Protein AF-0000000086591603 (afdb_homodimer)

Nearest PDB structures (foldseek):
  8h37-assembly1_N  TM=5.909E-01  e=9.784E-04  Homo sapiens
  7c37-assembly1_A  TM=4.453E-01  e=2.6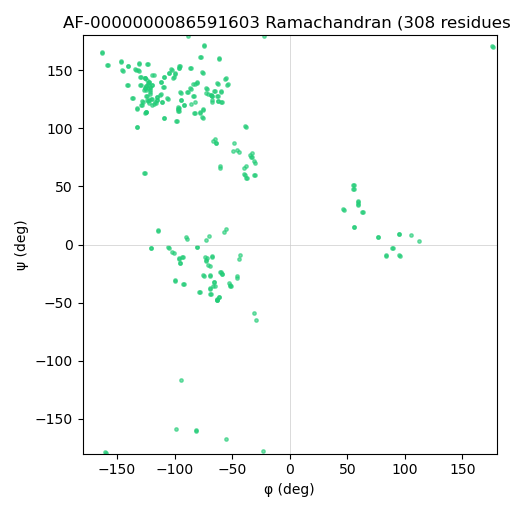66E-03  Orbilia oligospora ATCC 24927
  5l5c-assembly1_A-2  TM=4.379E-01  e=2.429E-01  Mus musculus
  3nvq-assembly1_F  TM=3.151E-01  e=6.745E-02  Homo sapiens
  6zqc-assembly1_UD  TM=4.013E-01  e=9.468E-02  Saccharomyces cerevisiae S288C

Organism: NCBI:txid261450

pLDDT: mean 76.39, std 17.95, range [22.94, 95.69]

Sequence (312 aa):
MERREKHEVSGFDQTYYVLVNGVTHWLGCESKGVTICFDIKDEHFYEMQLPDLDVNYLSHPGEARVSLGELGGLLSLFYMFQAKEVNIWVMGEYGVAGTWTKLFKVGQNEMSVLFEFLHPIGLSKSGEIIIRKDEGQLLLYDPKQNSGRGLKLPPMMERREKHEVSGFDQTYYVLVNGVTHWLGCESKGVTICFDIKDEHFYEMQLPDLDVNYLSHPGEARVSLGELGGLLSLFYMFQAKEVNIWVMGEYGVAGTWTKLFKVGQNEMSVLFEFLHPIGLSKSGEIIIRKDEGQLLLYDPKQNSGRGLKLPPM

Radius of gyration: 19.32 Å; Cα contacts (8 Å, |Δi|>4): 625; chains: 2; bounding box: 56×54×48 Å

Foldseek 3Di:
DPPPPPLCPDPVPPFDWEDAPQKIWTCDRQLQQWIWIARPVVRDIDIDHHPPDDPCCNVPVVQKDWDWYDEPRWIKIWIDGNQFKIWMWTQPDPPDPPSIDILAMDGNVLDPDRSVFWDFDYADPVGWTWIDGPDAKIWTADRVVSDIDIDGHDPD/DPPPPPLCPDPVPVFDWEDAPQKIWTCDRQLQQWIWIARPVVRDIDIDHHPPDDPCCNVPVVQKDWDWYDEPRWIKIWIDGNQFKIWMWTQPDPRDPPSIDILAMDGNVLDPARSVQWDFHYADPVGWTWIGGDDFKIWTADRVVSDIDIDGHDPD

InterPro domains:
  IPR006527 F-box associated beta-propeller, type 1 [PF07734] (15-143)
  IPR017451 F-box associated beta-propeller domain [TIGR01640] (17-146)

Secondary structure (DSSP, 8-state):
----------STTS---EEETTEEEEE--GGGTEEEEEETTTTEEEEEEPP---HHHHH-GGGEEEEEEEETTEEEEEEEETTTEEEEEEESSTT-TT-EEEEEEEEGGG-SS-GGG-EEEEE-TTSPEEEE-GGGEEEEEETTTTEEEEEEPP--/----------STTS---EEETTEEEEE--GGGTEEEEEETTTTEEEEEEPP---HHHHH-GGGEEEEEEEETTEEEEEEEETTTEEEEEEESSTT-TT-EEEEEEEEGGG-SS-GGG-EEEEE-TTSPEEEE-STTEEEEEETTTTEEEEEEPP--

Solvent-accessible surface area (backbone atoms only — not comparable to full-atom values): 17845 Å² total; per-residue (Å²): 134,84,75,73,71,69,73,70,72,54,88,71,58,77,78,59,66,27,75,47,92,66,23,33,34,31,80,42,61,66,82,71,45,30,29,38,34,36,32,43,85,77,68,42,74,49,76,41,75,50,70,91,63,59,66,58,47,63,71,38,51,89,46,38,46,75,44,69,40,57,43,75,84,25,47,25,37,41,39,30,44,69,61,41,35,39,35,34,32,34,35,71,43,84,92,46,81,84,37,55,40,76,68,40,75,45,44,38,88,74,41,98,52,69,56,87,44,60,37,80,59,32,43,33,87,87,58,27,38,30,25,38,41,61,98,62,37,34,35,39,30,30,60,91,75,69,43,71,45,76,43,79,52,69,91,123,132,82,73,73,72,67,73,70,74,52,89,70,58,76,79,57,64,28,76,47,93,67,24,34,34,32,80,42,59,66,82,71,46,28,28,37,34,36,32,44,85,76,68,44,74,48,76,42,74,48,68,90,63,58,66,57,46,65,72,39,50,90,46,37,47,77,43,69,38,58,43,74,84,23,48,27,38,42,40,29,44,69,59,41,35,38,36,35,32,33,36,72,43,84,91,45,82,83,37,56,39,76,67,41,76,45,44,38,89,75,39,99,50,69,56,85,42,59,38,80,60,32,43,34,88,88,59,27,37,30,26,36,46,59,98,58,38,34,36,39,29,30,59,90,75,70,43,71,47,79,41,78,51,68,92,123

Structure (mmCIF, N/CA/C/O backbone):
data_AF-0000000086591603-model_v1
#
loop_
_entity.id
_entity.type
_entity.pdbx_description
1 polymer 'F-box associated domain-containing protein'
#
loop_
_atom_site.group_PDB
_atom_site.id
_atom_site.type_symbol
_atom_site.label_atom_id
_atom_site.label_alt_id
_atom_site.label_comp_id
_atom_site.label_asym_id
_atom_site.label_entity_id
_atom_site.label_seq_id
_atom_site.pdbx_PDB_ins_code
_atom_site.Cartn_x
_atom_site.Cartn_y
_atom_site.Cartn_z
_atom_site.occupancy
_atom_site.B_iso_or_equiv
_atom_site.auth_seq_id
_atom_site.auth_comp_id
_atom_site.auth_asym_id
_atom_site.auth_atom_id
_atom_site.pdbx_PDB_model_num
ATOM 1 N N . MET A 1 1 ? -26.594 3.17 28.25 1 22.94 1 MET A N 1
ATOM 2 C CA . MET A 1 1 ? -25.141 3.182 28.109 1 22.94 1 MET A CA 1
ATOM 3 C C . MET A 1 1 ? -24.719 2.605 26.766 1 22.94 1 MET A C 1
ATOM 5 O O . MET A 1 1 ? -24.906 1.416 26.5 1 22.94 1 MET A O 1
ATOM 9 N N . GLU A 1 2 ? -24.844 3.295 25.609 1 26.03 2 GLU A N 1
ATOM 10 C CA . GLU A 1 2 ? -24.734 2.863 24.234 1 26.03 2 GLU A CA 1
ATOM 11 C C . GLU A 1 2 ? -23.312 2.402 23.906 1 26.03 2 GLU A C 1
ATOM 13 O O . GLU A 1 2 ? -22.344 3.131 24.156 1 26.03 2 GLU A O 1
ATOM 18 N N . ARG A 1 3 ? -23.047 1.085 24.094 1 23.34 3 ARG A N 1
ATOM 19 C CA . ARG A 1 3 ? -21.781 0.387 23.875 1 23.34 3 ARG A CA 1
ATOM 20 C C . ARG A 1 3 ? -21.156 0.79 22.547 1 23.34 3 ARG A C 1
ATOM 22 O O . ARG A 1 3 ? -21.719 0.502 21.484 1 23.34 3 ARG A O 1
ATOM 29 N N . ARG A 1 4 ? -20.484 1.902 22.484 1 25.73 4 ARG A N 1
ATOM 30 C CA . ARG A 1 4 ? -19.656 2.248 21.344 1 25.73 4 ARG A CA 1
ATOM 31 C C . ARG A 1 4 ? -18.906 1.022 20.812 1 25.73 4 ARG A C 1
ATOM 33 O O . ARG A 1 4 ? -18.062 0.458 21.516 1 25.73 4 ARG A O 1
ATOM 40 N N . GLU A 1 5 ? -19.641 0.048 20.281 1 24.84 5 GLU A N 1
ATOM 41 C CA . GLU A 1 5 ? -19.031 -1.109 19.641 1 24.84 5 GLU A CA 1
ATOM 42 C C . GLU A 1 5 ? -17.719 -0.728 18.938 1 24.84 5 GLU A C 1
ATOM 44 O O . GLU A 1 5 ? -17.719 0.084 18.016 1 24.84 5 GLU A O 1
ATOM 49 N N . LYS A 1 6 ? -16.703 -0.539 19.75 1 28.88 6 LYS A N 1
ATOM 50 C CA . LYS A 1 6 ? -15.312 -0.458 19.312 1 28.88 6 LYS A CA 1
ATOM 51 C C . LYS A 1 6 ? -15.078 -1.306 18.062 1 28.88 6 LYS A C 1
ATOM 53 O O . LYS A 1 6 ? -15.328 -2.514 18.078 1 28.88 6 LYS A O 1
ATOM 58 N N . HIS A 1 7 ? -15.602 -0.883 16.984 1 30.34 7 HIS A N 1
ATOM 59 C CA . HIS A 1 7 ? -15.242 -1.557 15.75 1 30.34 7 HIS A CA 1
ATOM 60 C C . HIS A 1 7 ? -13.812 -2.068 15.789 1 30.34 7 HIS A C 1
ATOM 62 O O . HIS A 1 7 ? -12.867 -1.28 15.922 1 30.34 7 HIS A O 1
ATOM 68 N N . GLU A 1 8 ? -13.703 -3.215 16.5 1 30.06 8 GLU A N 1
ATOM 69 C CA . GLU A 1 8 ? -12.453 -3.963 16.484 1 30.06 8 GLU A CA 1
ATOM 70 C C . GLU A 1 8 ? -11.797 -3.912 15.102 1 30.06 8 GLU A C 1
ATOM 72 O O . GLU A 1 8 ? -12.344 -4.434 14.125 1 30.06 8 GLU A O 1
ATOM 77 N N . VAL A 1 9 ? -11.531 -2.852 14.602 1 33.38 9 VAL A N 1
ATOM 78 C CA . VAL A 1 9 ? -10.602 -2.945 13.484 1 33.38 9 VAL A CA 1
ATOM 79 C C . VAL A 1 9 ? -9.531 -3.99 13.789 1 33.38 9 VAL A C 1
ATOM 81 O O . VAL A 1 9 ? -8.742 -3.824 1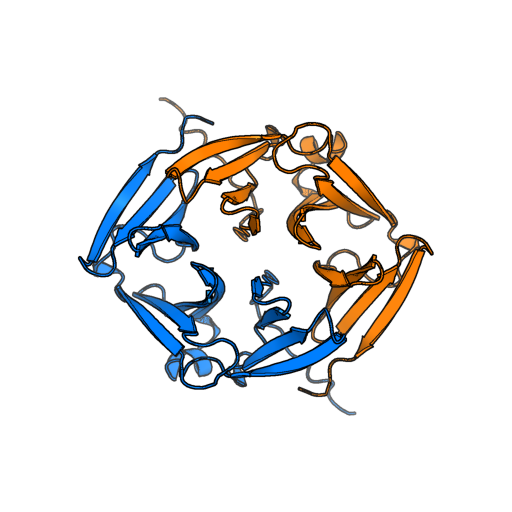4.719 1 33.38 9 VAL A O 1
ATOM 84 N N . SER A 1 10 ? -9.891 -5.25 14.016 1 32.12 10 SER A N 1
ATOM 85 C CA . SER A 1 10 ? -8.898 -6.316 14.125 1 32.12 10 SER A CA 1
ATOM 86 C C . SER A 1 10 ? -7.594 -5.93 13.438 1 32.12 10 SER A C 1
ATOM 88 O O . SER A 1 10 ? -7.555 -4.984 12.656 1 32.12 10 SER A O 1
ATOM 90 N N . GLY A 1 11 ? -6.633 -6.992 13.57 1 33.72 11 GLY A N 1
ATOM 91 C CA . GLY A 1 11 ? -5.254 -7.062 13.109 1 33.72 11 GLY A CA 1
ATOM 92 C C . GLY A 1 11 ? -5.066 -6.531 11.703 1 33.72 11 GLY A C 1
ATOM 93 O O . GLY A 1 11 ? -4.094 -6.875 11.031 1 33.72 11 GLY A O 1
ATOM 94 N N . PHE A 1 12 ? -6.137 -6.297 11.125 1 36.5 12 PHE A N 1
ATOM 95 C CA . PHE A 1 12 ? -5.91 -5.68 9.82 1 36.5 12 PHE A CA 1
ATOM 96 C C . PHE A 1 12 ? -5.066 -4.418 9.961 1 36.5 12 PHE A C 1
ATOM 98 O O . PHE A 1 12 ? -5.602 -3.312 10.031 1 36.5 12 PHE A O 1
ATOM 105 N N . ASP A 1 13 ? -4.453 -4.215 11.133 1 40.09 13 ASP A N 1
ATOM 106 C CA . ASP A 1 13 ? -3.74 -2.961 11.352 1 40.09 13 ASP A CA 1
ATOM 107 C 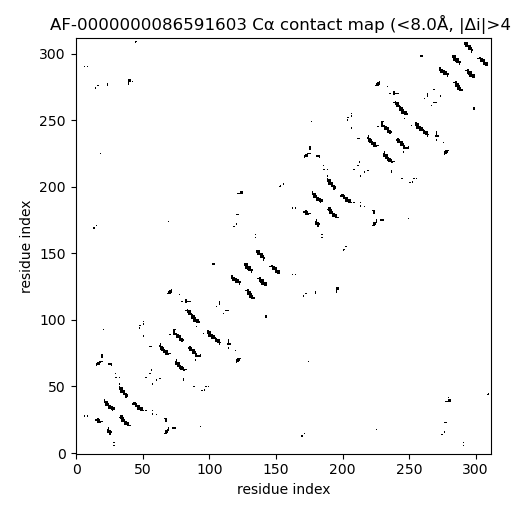C . ASP A 1 13 ? -3.205 -2.396 10.039 1 40.09 13 ASP A C 1
ATOM 109 O O . ASP A 1 13 ? -3.008 -1.186 9.906 1 40.09 13 ASP A O 1
ATOM 113 N N . GLN A 1 14 ? -2.256 -3.178 9.453 1 43.19 14 GLN A N 1
ATOM 114 C CA . GLN A 1 14 ? -1.285 -2.504 8.594 1 43.19 14 GLN A CA 1
ATOM 115 C C . GLN A 1 14 ? -1.975 -1.812 7.422 1 43.19 14 GLN A C 1
ATOM 117 O O . GLN A 1 14 ? -2.586 -2.471 6.578 1 43.19 14 GLN A O 1
ATOM 122 N N . THR A 1 15 ? -2.783 -0.782 7.684 1 50 15 THR A N 1
ATOM 123 C CA . THR A 1 15 ? -3.674 0.131 6.977 1 50 15 THR A CA 1
ATOM 124 C C . THR A 1 15 ? -3.176 0.381 5.555 1 50 15 THR A C 1
ATOM 126 O O . THR A 1 15 ? -2.277 1.196 5.34 1 50 15 THR A O 1
ATOM 129 N N . TYR A 1 16 ? -3.08 -0.703 4.773 1 64.19 16 TYR A N 1
ATOM 130 C CA . TYR A 1 16 ? -2.695 -0.622 3.367 1 64.19 16 TYR A CA 1
ATOM 131 C C . TYR A 1 16 ? -3.846 -0.094 2.518 1 64.19 16 TYR A C 1
ATOM 133 O O . TYR A 1 16 ? -5.008 -0.418 2.766 1 64.19 16 TYR A O 1
ATOM 141 N N . TYR A 1 17 ? -3.727 1.091 2.037 1 82.06 17 TYR A N 1
ATOM 142 C CA . TYR A 1 17 ? -4.609 1.604 0.997 1 82.06 17 TYR A CA 1
ATOM 143 C C . TYR A 1 17 ? -3.99 1.426 -0.384 1 82.06 17 TYR A C 1
ATOM 145 O O . TYR A 1 17 ? -2.777 1.232 -0.507 1 82.06 17 TYR A O 1
ATOM 153 N N . VAL A 1 18 ? -4.938 1.35 -1.252 1 89.94 18 VAL A N 1
ATOM 154 C CA . VAL A 1 18 ? -4.473 1.311 -2.635 1 89.94 18 VAL A CA 1
ATOM 155 C C . VAL A 1 18 ? -5.215 2.361 -3.459 1 89.94 18 VAL A C 1
ATOM 157 O O . VAL A 1 18 ? -6.406 2.604 -3.242 1 89.94 18 VAL A O 1
ATOM 160 N N . LEU A 1 19 ? -4.457 3.002 -4.25 1 91.44 19 LEU A N 1
ATOM 161 C CA . LEU A 1 19 ? -5.027 3.988 -5.16 1 91.44 19 LEU A CA 1
ATOM 162 C C . LEU A 1 19 ? -5.25 3.387 -6.543 1 91.44 19 LEU A C 1
ATOM 164 O O . LEU A 1 19 ? -4.301 2.938 -7.191 1 91.44 19 LEU A O 1
ATOM 168 N N . VAL A 1 20 ? -6.492 3.334 -6.922 1 93.38 20 VAL A N 1
ATOM 169 C CA . VAL A 1 20 ? -6.863 2.867 -8.25 1 93.38 20 VAL A CA 1
ATOM 170 C C . VAL A 1 20 ? -7.93 3.783 -8.844 1 93.38 20 VAL A C 1
ATOM 172 O O . VAL A 1 20 ? -8.938 4.07 -8.203 1 93.38 20 VAL A O 1
ATOM 175 N N . ASN A 1 21 ? -7.676 4.297 -10.023 1 93.12 21 ASN A N 1
ATOM 176 C CA . ASN A 1 21 ? -8.617 5.137 -10.75 1 93.12 21 ASN A CA 1
ATOM 177 C C . ASN A 1 21 ? -8.984 6.391 -9.961 1 93.12 21 ASN A C 1
ATOM 179 O O . ASN A 1 21 ? -10.141 6.809 -9.953 1 93.12 21 ASN A O 1
ATOM 183 N N . GLY A 1 22 ? -8.062 6.957 -9.273 1 91.25 22 GLY A N 1
ATOM 184 C CA . GLY A 1 22 ? -8.258 8.195 -8.531 1 91.25 22 GLY A CA 1
ATOM 185 C C . GLY A 1 22 ? -9.023 7.992 -7.238 1 91.25 22 GLY A C 1
ATOM 186 O O . GLY A 1 22 ? -9.438 8.969 -6.602 1 91.25 22 GLY A O 1
ATOM 187 N N . VAL A 1 23 ? -9.258 6.75 -6.926 1 93.62 23 VAL A N 1
ATOM 188 C CA . VAL A 1 23 ? -10 6.395 -5.723 1 93.62 23 VAL A CA 1
ATOM 189 C C . VAL A 1 23 ? -9.094 5.629 -4.762 1 93.62 23 VAL A C 1
ATOM 191 O O . VAL A 1 23 ? -8.367 4.715 -5.176 1 93.62 23 VAL A O 1
ATOM 194 N N . THR A 1 24 ? -9.023 6.098 -3.541 1 91.5 24 THR A N 1
ATOM 195 C CA . THR A 1 24 ? -8.289 5.355 -2.521 1 91.5 24 THR A CA 1
ATOM 196 C C . THR A 1 24 ? -9.188 4.305 -1.872 1 91.5 24 THR A C 1
ATOM 198 O O . THR A 1 24 ? -10.336 4.59 -1.523 1 91.5 24 THR A O 1
ATOM 201 N N . HIS A 1 25 ? -8.633 3.068 -1.735 1 90.62 25 HIS A N 1
ATOM 202 C CA . HIS A 1 25 ? -9.398 1.941 -1.206 1 90.62 25 HIS A CA 1
ATOM 203 C C . HIS A 1 25 ? -8.727 1.357 0.033 1 90.62 25 HIS A C 1
ATOM 205 O O . HIS A 1 25 ? -7.5 1.216 0.072 1 90.62 25 HIS A O 1
ATOM 211 N N . TRP A 1 26 ? -9.516 0.996 0.996 1 85.94 26 TRP A N 1
ATOM 212 C CA . TRP A 1 26 ? -9.039 0.179 2.107 1 85.94 26 TRP A CA 1
ATOM 213 C C . TRP A 1 26 ? -10.133 -0.76 2.602 1 85.94 26 TRP A C 1
ATOM 215 O O . TRP A 1 26 ? -11.312 -0.561 2.303 1 85.94 26 TRP A O 1
ATOM 225 N N . LEU A 1 27 ? -9.641 -1.782 3.232 1 83 27 LEU A N 1
ATOM 226 C CA . LEU A 1 27 ? -10.594 -2.791 3.674 1 83 27 LEU A CA 1
ATOM 227 C C . LEU A 1 27 ? -11.484 -2.246 4.789 1 83 27 LEU A C 1
ATOM 229 O O . LEU A 1 27 ? -10.992 -1.605 5.723 1 83 27 LEU A O 1
ATOM 233 N N . GLY A 1 28 ? -12.781 -2.4 4.59 1 76 28 GLY A N 1
ATOM 234 C CA . GLY A 1 28 ? -13.742 -2.084 5.637 1 76 28 GLY A CA 1
ATOM 235 C C . GLY A 1 28 ? -13.898 -3.195 6.656 1 76 28 GLY A C 1
ATOM 236 O O . GLY A 1 28 ? -13 -4.023 6.824 1 76 28 GLY A O 1
ATOM 237 N N . CYS A 1 29 ? -14.977 -3.117 7.289 1 64.62 29 CYS A N 1
ATOM 238 C CA . CYS A 1 29 ? -15.289 -4.176 8.242 1 64.62 29 CYS A CA 1
ATOM 239 C C . CYS A 1 29 ? -15.359 -5.531 7.551 1 64.62 29 CYS A C 1
ATOM 241 O O . CYS A 1 29 ? -16.031 -5.68 6.531 1 64.62 29 CYS A O 1
ATOM 243 N N . GLU A 1 30 ? -14.547 -6.418 8.023 1 64.25 30 GLU A N 1
ATOM 244 C CA . GLU A 1 30 ? -14.43 -7.75 7.438 1 64.25 30 GLU A CA 1
ATOM 245 C C . GLU A 1 30 ? -15.805 -8.406 7.293 1 64.25 30 GLU A C 1
ATOM 247 O O . GLU A 1 30 ? -16.062 -9.094 6.305 1 64.25 30 GLU A O 1
ATOM 252 N N . SER A 1 31 ? -16.594 -8.109 8.25 1 65.19 31 SER A N 1
ATOM 253 C CA . SER A 1 31 ? -17.875 -8.812 8.273 1 65.19 31 SER A CA 1
ATOM 254 C C . SER A 1 31 ? -18.781 -8.336 7.141 1 65.19 31 SER A C 1
ATOM 256 O O . SER A 1 31 ? -19.719 -9.039 6.742 1 65.19 31 SER A O 1
ATOM 258 N N . LYS A 1 32 ? -18.594 -7.227 6.5 1 70.19 32 LYS A N 1
ATOM 259 C CA . LYS A 1 32 ? -19.438 -6.684 5.445 1 70.19 32 LYS A CA 1
ATOM 260 C C . LYS A 1 32 ? -18.891 -7.051 4.066 1 70.19 32 LYS A C 1
ATOM 262 O O . LYS A 1 32 ? -19.625 -6.988 3.072 1 70.19 32 LYS A O 1
ATOM 267 N N . GLY A 1 33 ? -17.734 -7.531 3.986 1 78.5 33 GLY A N 1
ATOM 268 C CA . GLY A 1 33 ? -17.156 -7.875 2.693 1 78.5 33 GLY A CA 1
ATOM 269 C C . GLY A 1 33 ? -17.062 -6.691 1.748 1 78.5 33 GLY A C 1
ATOM 270 O O . GLY A 1 33 ? -17.422 -6.801 0.571 1 78.5 33 GLY A O 1
ATOM 271 N N . VAL A 1 34 ? -16.828 -5.535 2.252 1 83.06 34 VAL A N 1
ATOM 272 C CA . VAL A 1 34 ? -16.75 -4.336 1.421 1 83.06 34 VAL A CA 1
ATOM 273 C C . VAL A 1 34 ? -15.406 -3.645 1.619 1 83.06 34 VAL A C 1
ATOM 275 O O . VAL A 1 34 ? -14.734 -3.857 2.631 1 83.06 34 VAL A O 1
ATOM 278 N N . THR A 1 35 ? -15.055 -2.916 0.603 1 87.38 35 THR A N 1
ATOM 279 C CA . THR A 1 35 ? -13.992 -1.926 0.749 1 87.38 35 THR A CA 1
ATOM 280 C C . THR A 1 35 ? -14.578 -0.529 0.94 1 87.38 35 THR A C 1
ATOM 282 O O . THR A 1 35 ? -15.641 -0.218 0.402 1 87.38 35 THR A O 1
ATOM 285 N N . ILE A 1 36 ? -13.898 0.2 1.661 1 86.81 36 ILE A N 1
ATOM 286 C CA . ILE A 1 36 ? -14.203 1.625 1.742 1 86.81 36 ILE A CA 1
ATOM 287 C C . ILE A 1 36 ? -13.43 2.377 0.662 1 86.81 36 ILE A C 1
ATOM 289 O O . ILE A 1 36 ? -12.234 2.137 0.461 1 86.81 36 ILE A O 1
ATOM 293 N N . CYS A 1 37 ? -14.227 3.201 -0.011 1 90.38 37 CYS A N 1
ATOM 294 C CA . CYS A 1 37 ? -13.68 3.963 -1.13 1 90.38 37 CYS A CA 1
ATOM 295 C C . CYS A 1 37 ? -13.805 5.461 -0.88 1 90.38 37 CYS A C 1
ATOM 297 O O . CYS A 1 37 ? -14.82 5.93 -0.374 1 90.38 37 CYS A O 1
ATOM 299 N N . PHE A 1 38 ? -12.758 6.148 -1.197 1 90.19 38 PHE A N 1
ATOM 300 C CA . PHE A 1 38 ? -12.789 7.609 -1.194 1 90.19 38 PHE A CA 1
ATOM 301 C C . PHE A 1 38 ? -12.359 8.156 -2.549 1 90.19 38 PHE A C 1
ATOM 303 O O . PHE A 1 38 ? -11.211 7.996 -2.957 1 90.19 38 PHE A O 1
ATOM 310 N N . ASP A 1 39 ? -13.328 8.789 -3.209 1 92.44 39 ASP A N 1
ATOM 311 C CA . ASP A 1 39 ? -13.031 9.469 -4.465 1 92.44 39 ASP A CA 1
ATOM 312 C C . ASP A 1 39 ? -12.344 10.812 -4.215 1 92.44 39 ASP A C 1
ATOM 314 O O . ASP A 1 39 ? -12.961 11.742 -3.691 1 92.44 39 ASP A O 1
ATOM 318 N N . ILE A 1 40 ? -11.148 10.883 -4.613 1 89.5 40 ILE A N 1
ATOM 319 C CA . ILE A 1 40 ? -10.336 12.047 -4.281 1 89.5 40 ILE A CA 1
ATOM 320 C C . ILE A 1 40 ? -10.852 13.273 -5.027 1 89.5 40 ILE A C 1
ATOM 322 O O . ILE A 1 40 ? -10.922 14.367 -4.461 1 89.5 40 ILE A O 1
ATOM 326 N N . LYS A 1 41 ? -11.172 13.07 -6.262 1 88.25 41 LYS A N 1
ATOM 327 C CA . LYS A 1 41 ? -11.641 14.188 -7.082 1 88.25 41 LYS A CA 1
ATOM 328 C C . LYS A 1 41 ? -12.953 14.75 -6.539 1 88.25 41 LYS A C 1
ATOM 330 O O . LYS A 1 41 ? -13.086 15.961 -6.359 1 88.25 41 LYS A O 1
ATOM 335 N N . ASP A 1 42 ? -13.859 13.898 -6.238 1 89.06 42 ASP A N 1
ATOM 336 C CA . ASP A 1 42 ? -15.188 14.336 -5.816 1 89.06 42 ASP A CA 1
ATOM 337 C C . ASP A 1 42 ? -15.281 14.422 -4.293 1 89.06 42 ASP A C 1
ATOM 339 O O . ASP A 1 42 ? -16.266 14.93 -3.754 1 89.06 42 ASP A O 1
ATOM 343 N N . GLU A 1 43 ? -14.352 13.93 -3.641 1 85.88 43 GLU A N 1
ATOM 344 C CA . GLU A 1 43 ? -14.258 13.93 -2.184 1 85.88 43 GLU A CA 1
ATOM 345 C C . GLU A 1 43 ? -15.5 13.289 -1.556 1 85.88 43 GLU A C 1
ATOM 347 O O . GLU A 1 43 ? -16.125 13.875 -0.666 1 85.88 43 GLU A O 1
ATOM 352 N N . HIS A 1 44 ? -15.797 12.148 -2.016 1 86.5 44 HIS A N 1
ATOM 353 C CA . HIS A 1 44 ? -16.953 11.406 -1.525 1 86.5 44 HIS A CA 1
ATOM 354 C C . HIS A 1 44 ? -16.578 9.969 -1.192 1 86.5 44 HIS A C 1
ATOM 356 O O . HIS A 1 44 ? -15.734 9.367 -1.867 1 86.5 44 HIS A O 1
ATOM 362 N N . PHE A 1 45 ? -17.344 9.492 -0.205 1 85.62 45 PHE A N 1
ATOM 363 C CA . PHE A 1 45 ? -17.125 8.125 0.251 1 85.62 45 PHE A CA 1
ATOM 364 C C . PHE A 1 45 ? -18.203 7.195 -0.295 1 85.62 45 PHE A C 1
ATOM 366 O O . PHE A 1 45 ? -19.359 7.602 -0.452 1 85.62 45 PHE A O 1
ATOM 373 N N . TYR A 1 46 ? -17.812 5.996 -0.457 1 88.38 46 TYR A N 1
ATOM 374 C CA . TYR A 1 46 ? -18.781 4.945 -0.741 1 88.38 46 TYR A CA 1
ATOM 375 C C . TYR A 1 46 ? -18.172 3.568 -0.493 1 88.38 46 TYR A C 1
ATOM 377 O O . TYR A 1 46 ? -16.984 3.445 -0.228 1 88.38 46 TYR A O 1
ATOM 385 N N . GLU A 1 47 ? -19 2.646 -0.433 1 88.31 47 GLU A N 1
ATOM 386 C CA . GLU A 1 47 ? -18.578 1.262 -0.26 1 88.31 47 GLU A CA 1
ATOM 387 C C . GLU A 1 47 ? -18.609 0.506 -1.586 1 88.31 47 GLU A C 1
ATOM 389 O O . GLU A 1 47 ? -19.422 0.807 -2.461 1 88.31 47 GLU A O 1
ATOM 394 N N . MET A 1 48 ? -17.656 -0.324 -1.699 1 91.38 48 MET A N 1
ATOM 395 C CA . MET A 1 48 ? -17.609 -1.192 -2.873 1 91.38 48 MET A CA 1
ATOM 396 C C . MET A 1 48 ? -17.531 -2.658 -2.461 1 91.38 48 MET A C 1
ATOM 398 O O . MET A 1 48 ? -16.766 -3.018 -1.559 1 91.38 48 MET A O 1
ATOM 402 N N . GLN A 1 49 ? -18.281 -3.465 -3.119 1 90.62 49 GLN A N 1
ATOM 403 C CA . GLN A 1 49 ? -18.375 -4.875 -2.752 1 90.62 49 GLN A CA 1
ATOM 404 C C . GLN A 1 49 ? -17.109 -5.633 -3.113 1 90.62 49 GLN A C 1
ATOM 406 O O . GLN A 1 49 ? -16.547 -5.43 -4.191 1 90.62 49 GLN A O 1
ATOM 411 N N . LEU A 1 50 ? -16.688 -6.418 -2.168 1 89.75 50 LEU A N 1
ATOM 412 C CA . LEU A 1 50 ? -15.617 -7.375 -2.434 1 89.75 50 LEU A CA 1
ATOM 413 C C . LEU A 1 50 ? -16.141 -8.586 -3.191 1 89.75 50 LEU A C 1
ATOM 415 O O . LEU A 1 50 ? -17.359 -8.766 -3.316 1 89.75 50 LEU A O 1
ATOM 419 N N . PRO A 1 51 ? -15.156 -9.312 -3.82 1 89.56 51 PRO A N 1
ATOM 420 C CA . PRO A 1 51 ? -15.633 -10.547 -4.438 1 89.56 51 PRO A CA 1
ATOM 421 C C . PRO A 1 51 ? -16.219 -11.523 -3.42 1 89.56 51 PRO A C 1
ATOM 423 O O . PRO A 1 51 ? -16.047 -11.344 -2.213 1 89.56 51 PRO A O 1
ATOM 426 N N . ASP A 1 52 ? -17.031 -12.43 -3.926 1 82.25 52 ASP A N 1
ATOM 427 C CA . ASP A 1 52 ? -17.594 -13.453 -3.045 1 82.25 52 ASP A CA 1
ATOM 428 C C . ASP A 1 52 ? -16.484 -14.344 -2.473 1 82.25 52 ASP A C 1
ATOM 430 O O . ASP A 1 52 ? -16.047 -15.297 -3.119 1 82.25 52 ASP A O 1
ATOM 434 N N . LEU A 1 53 ? -16.016 -13.805 -1.383 1 75.75 53 LEU A N 1
ATOM 435 C CA . LEU A 1 53 ? -14.992 -14.594 -0.723 1 75.75 53 LEU A CA 1
ATOM 436 C C . LEU A 1 53 ? -15.602 -15.781 0.013 1 75.75 53 LEU A C 1
ATOM 438 O O . LEU A 1 53 ? -16.781 -15.75 0.376 1 75.75 53 LEU A O 1
ATOM 442 N N . ASP A 1 54 ? -14.914 -16.734 0.053 1 66.19 54 ASP A N 1
ATOM 443 C CA . ASP A 1 54 ? -15.422 -17.953 0.676 1 66.19 54 ASP A CA 1
ATOM 444 C C . ASP A 1 54 ? -15.867 -17.688 2.113 1 66.19 54 ASP A C 1
ATOM 446 O O . ASP A 1 54 ? -15.359 -16.766 2.77 1 66.19 54 ASP A O 1
ATOM 450 N N . VAL A 1 55 ? -16.859 -18.297 2.463 1 60.31 55 VAL A N 1
ATOM 451 C CA . VAL A 1 55 ? -17.531 -18.234 3.764 1 60.31 55 VAL A CA 1
ATOM 452 C C . VAL A 1 55 ? -16.484 -18.312 4.875 1 60.31 55 VAL A C 1
ATOM 454 O O . VAL A 1 55 ? -16.672 -17.719 5.945 1 60.31 55 VAL A O 1
ATOM 457 N N . ASN A 1 56 ? -15.469 -18.906 4.57 1 61.88 56 ASN A N 1
ATOM 458 C CA . ASN A 1 56 ? -14.445 -19.109 5.59 1 61.88 56 ASN A CA 1
ATOM 459 C C . ASN A 1 56 ? -13.82 -17.781 6.02 1 61.88 56 ASN A C 1
ATOM 461 O O . ASN A 1 56 ? -13.539 -17.578 7.199 1 61.88 56 ASN A O 1
ATOM 465 N N . TYR A 1 57 ? -13.68 -16.906 5.113 1 61.81 57 TYR A N 1
ATOM 466 C CA . TYR A 1 57 ? -13.156 -15.578 5.43 1 61.81 57 TYR A CA 1
ATOM 467 C C . TYR A 1 57 ? -14.062 -14.852 6.414 1 61.81 57 TYR A C 1
ATOM 469 O O . TYR A 1 57 ? -13.602 -14.312 7.422 1 61.81 57 TYR A O 1
ATOM 477 N N . LEU A 1 58 ? -15.227 -14.938 6.137 1 62.16 58 LEU A N 1
ATOM 478 C CA . LEU A 1 58 ? -16.172 -14.18 6.941 1 62.16 58 LEU A CA 1
ATOM 479 C C . LEU A 1 58 ? -16.359 -14.82 8.312 1 62.16 58 LEU A C 1
ATOM 481 O O . LEU A 1 58 ? -16.594 -14.125 9.305 1 62.16 58 LEU A O 1
ATOM 485 N N . SER A 1 59 ? -16.125 -16.109 8.258 1 64.38 59 SER A N 1
ATOM 486 C CA . SER A 1 59 ? -16.375 -16.859 9.484 1 64.38 59 SER A CA 1
ATOM 487 C C . SER A 1 59 ? -15.109 -16.953 10.336 1 64.38 59 SER A C 1
ATOM 489 O O . SER A 1 59 ? -15.195 -17.125 11.555 1 64.38 59 SER A O 1
ATOM 491 N N . HIS A 1 60 ? -13.984 -17.031 9.688 1 70.12 60 HIS A N 1
ATOM 492 C CA . HIS A 1 60 ? -12.727 -17.219 10.398 1 70.12 60 HIS A CA 1
ATOM 493 C C . HIS A 1 60 ? -11.711 -16.141 10.008 1 70.12 60 HIS A C 1
ATOM 495 O O . HIS A 1 60 ? -10.633 -16.469 9.5 1 70.12 60 HIS A O 1
ATOM 501 N N . PRO A 1 61 ? -12.055 -14.945 10.273 1 62.31 61 PRO A N 1
ATOM 502 C CA . PRO A 1 61 ? -11.219 -13.836 9.805 1 62.31 61 PRO A CA 1
ATOM 503 C C . PRO A 1 61 ? -9.789 -13.914 10.344 1 62.31 61 PRO A C 1
ATOM 505 O O . PRO A 1 61 ? -8.844 -13.5 9.664 1 62.31 61 PRO A O 1
ATOM 508 N N . GLY A 1 62 ? -9.648 -14.562 11.461 1 65.56 62 GLY A N 1
ATOM 509 C CA . GLY A 1 62 ? -8.328 -14.656 12.055 1 65.56 62 GLY A CA 1
ATOM 510 C C . GLY A 1 62 ? -7.395 -15.594 11.312 1 65.56 62 GLY A C 1
ATOM 511 O O . GLY A 1 62 ? -6.176 -15.547 11.5 1 65.56 62 GLY A O 1
ATOM 512 N N . GLU A 1 63 ? -7.992 -16.359 10.445 1 74.19 63 GLU A N 1
ATOM 513 C CA . GLU A 1 63 ? -7.199 -17.328 9.711 1 74.19 63 GLU A CA 1
ATOM 514 C C . GLU A 1 63 ? -6.973 -16.891 8.273 1 74.19 63 GLU A C 1
ATOM 516 O O . GLU A 1 63 ? -6.301 -17.578 7.5 1 74.19 63 GLU A O 1
ATOM 521 N N . ALA A 1 64 ? -7.57 -15.789 8 1 74.88 64 ALA A N 1
ATOM 522 C CA . ALA A 1 64 ? -7.453 -15.273 6.637 1 74.88 64 ALA A CA 1
ATOM 523 C C . ALA A 1 64 ? -6.621 -13.992 6.605 1 74.88 64 ALA A C 1
ATOM 525 O O . ALA A 1 64 ? -6.637 -13.211 7.559 1 74.88 64 ALA A O 1
ATOM 526 N N . ARG A 1 65 ? -5.809 -13.945 5.57 1 77.94 65 ARG A N 1
ATOM 527 C CA . ARG A 1 65 ? -5.141 -12.695 5.238 1 77.94 65 ARG A CA 1
ATOM 528 C C . ARG A 1 65 ? -5.68 -12.117 3.934 1 77.94 65 ARG A C 1
ATOM 530 O O . ARG A 1 65 ? -5.762 -12.82 2.924 1 77.94 65 ARG A O 1
ATOM 537 N N . VAL A 1 66 ? -6.172 -10.859 4.113 1 81.62 66 VAL A N 1
ATOM 538 C CA . VAL A 1 66 ? -6.734 -10.18 2.953 1 81.62 66 VAL A CA 1
ATOM 539 C C . VAL A 1 66 ? -6.051 -8.82 2.77 1 81.62 66 VAL A C 1
ATOM 541 O O . VAL A 1 66 ? -5.801 -8.109 3.746 1 81.62 66 VAL A O 1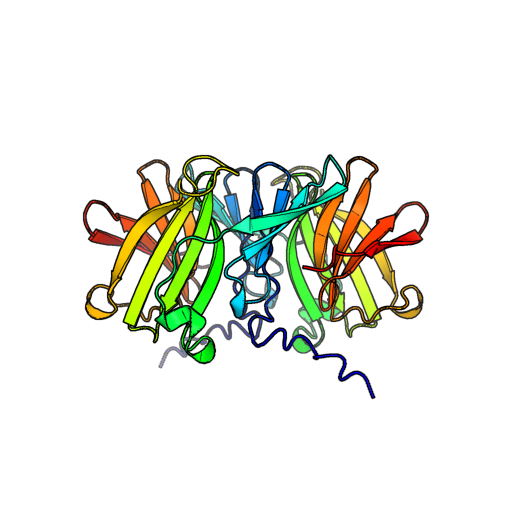
ATOM 544 N N . SER A 1 67 ? -5.707 -8.578 1.539 1 84.31 67 SER A N 1
ATOM 545 C CA . SER A 1 67 ? -5.152 -7.262 1.258 1 84.31 67 SER A CA 1
ATOM 546 C C . SER A 1 67 ? -5.57 -6.77 -0.125 1 84.31 67 SER A C 1
ATOM 548 O O . SER A 1 67 ? -5.754 -7.57 -1.044 1 84.31 67 SER A O 1
ATOM 550 N N . LEU A 1 68 ? -5.668 -5.449 -0.193 1 89.5 68 LEU A N 1
ATOM 551 C CA . LEU A 1 68 ? -5.953 -4.809 -1.472 1 89.5 68 LEU A CA 1
ATOM 552 C C . LEU A 1 68 ? -4.668 -4.348 -2.148 1 89.5 68 LEU A C 1
ATOM 554 O O . LEU A 1 68 ? -3.668 -4.078 -1.477 1 89.5 68 LEU A O 1
ATOM 558 N N . GLY A 1 69 ? -4.758 -4.32 -3.438 1 89.62 69 GLY A N 1
ATOM 559 C CA . GLY A 1 69 ? -3.637 -3.832 -4.223 1 89.62 69 GLY A CA 1
ATOM 560 C C . GLY A 1 69 ? -4.031 -3.406 -5.625 1 89.62 69 GLY A C 1
ATOM 561 O O . GLY A 1 69 ? -5.219 -3.266 -5.926 1 89.62 69 GLY A O 1
ATOM 562 N N . GLU A 1 70 ? -3.02 -2.98 -6.359 1 92.19 70 GLU A N 1
ATOM 563 C CA . GLU A 1 70 ? -3.139 -2.688 -7.785 1 92.19 70 GLU A CA 1
ATOM 564 C C . GLU A 1 70 ? -2.262 -3.621 -8.617 1 92.19 70 GLU A C 1
ATOM 566 O O . GLU A 1 70 ? -1.064 -3.75 -8.352 1 92.19 70 GLU A O 1
ATOM 571 N N . LEU A 1 71 ? -2.91 -4.316 -9.508 1 91.62 71 LEU A N 1
ATOM 572 C CA . LEU A 1 71 ? -2.182 -5.176 -10.43 1 91.62 71 LEU A CA 1
ATOM 573 C C . LEU A 1 71 ? -2.527 -4.836 -11.875 1 91.62 71 LEU A C 1
ATOM 575 O O . LEU A 1 71 ? -3.674 -5.008 -12.297 1 91.62 71 LEU A O 1
ATOM 579 N N . GLY A 1 72 ? -1.548 -4.344 -12.578 1 90.44 72 GLY A N 1
ATOM 580 C CA . GLY A 1 72 ? -1.776 -3.998 -13.969 1 90.44 72 GLY A CA 1
ATOM 581 C C . GLY A 1 72 ? -2.811 -2.902 -14.156 1 90.44 72 GLY A C 1
ATOM 582 O O . GLY A 1 72 ? -3.58 -2.922 -15.117 1 90.44 72 GLY A O 1
ATOM 583 N N . GLY A 1 73 ? -2.959 -2.072 -13.258 1 90.88 73 GLY A N 1
ATOM 584 C CA . GLY A 1 73 ? -3.914 -0.98 -13.344 1 90.88 73 GLY A CA 1
ATOM 585 C C . GLY A 1 73 ? -5.289 -1.344 -12.812 1 90.88 73 GLY A C 1
ATOM 586 O O . GLY A 1 73 ? -6.191 -0.505 -12.789 1 90.88 73 GLY A O 1
ATOM 587 N N . LEU A 1 74 ? -5.457 -2.537 -12.414 1 94.56 74 LEU A N 1
ATOM 588 C CA . LEU A 1 74 ? -6.746 -3.012 -11.922 1 94.56 74 LEU A CA 1
ATOM 589 C C . LEU A 1 74 ? -6.727 -3.152 -10.406 1 94.56 74 LEU A C 1
ATOM 591 O O . LEU A 1 74 ? -5.695 -3.494 -9.82 1 94.56 74 LEU A O 1
ATOM 595 N N . LEU A 1 75 ? -7.902 -2.908 -9.773 1 94.69 75 LEU A N 1
ATOM 596 C CA . LEU A 1 75 ? -8.047 -3.203 -8.352 1 94.69 75 LEU A CA 1
ATOM 597 C C . LEU A 1 75 ? -7.945 -4.703 -8.094 1 94.69 75 LEU A C 1
ATOM 599 O O . LEU A 1 75 ? -8.555 -5.504 -8.812 1 94.69 75 LEU A O 1
ATOM 603 N N . SER A 1 76 ? -7.152 -5.004 -7.129 1 93.25 76 SER A N 1
ATOM 604 C CA . SER A 1 76 ? -6.922 -6.422 -6.875 1 93.25 76 SER A CA 1
ATOM 605 C C . SER A 1 76 ? -7.094 -6.754 -5.395 1 93.25 76 SER A C 1
ATOM 607 O O . SER A 1 76 ? -7.043 -5.867 -4.543 1 93.25 76 SER A O 1
ATOM 609 N N . LEU A 1 77 ? -7.395 -8 -5.137 1 90.94 77 LEU A N 1
ATOM 610 C CA . LEU A 1 77 ? -7.551 -8.555 -3.797 1 90.94 77 LEU A CA 1
ATOM 611 C C . LEU A 1 77 ? -6.719 -9.82 -3.627 1 90.94 77 LEU A C 1
ATOM 613 O O . LEU A 1 77 ? -6.805 -10.742 -4.445 1 90.94 77 LEU A O 1
ATOM 617 N N . PHE A 1 78 ? -5.785 -9.703 -2.621 1 88.75 78 PHE A N 1
ATOM 618 C CA . PHE A 1 78 ? -5.031 -10.883 -2.207 1 88.75 78 PHE A CA 1
ATOM 619 C C . PHE A 1 78 ? -5.695 -11.562 -1.016 1 88.75 78 PHE A C 1
ATOM 621 O O . PHE A 1 78 ? -6.004 -10.906 -0.014 1 88.75 78 PHE A O 1
ATOM 628 N N . TYR A 1 79 ? -5.965 -12.805 -1.225 1 84.44 79 TYR A N 1
ATOM 629 C CA . TYR A 1 79 ? -6.637 -13.578 -0.185 1 84.44 79 TYR A CA 1
ATOM 630 C C . TYR A 1 79 ? -5.875 -14.867 0.111 1 84.44 79 TYR A C 1
ATOM 632 O O . TYR A 1 79 ? -5.555 -15.633 -0.803 1 84.44 79 TYR A O 1
ATOM 640 N N . MET A 1 80 ? -5.531 -14.977 1.384 1 81 80 MET A N 1
ATOM 641 C CA . MET A 1 80 ? -4.883 -16.203 1.851 1 81 80 MET A CA 1
ATOM 642 C C . MET A 1 80 ? -5.648 -16.812 3.016 1 81 80 MET A C 1
ATOM 644 O O . MET A 1 80 ? -5.93 -16.141 4.004 1 81 80 MET A O 1
ATOM 648 N N . PHE A 1 81 ? -5.969 -18.078 2.879 1 78.38 81 PHE A N 1
ATOM 649 C CA . PHE A 1 81 ? -6.676 -18.766 3.947 1 78.38 81 PHE A CA 1
ATOM 650 C C . PHE A 1 81 ? -5.809 -19.875 4.547 1 78.38 81 PHE A C 1
ATOM 652 O O . PHE A 1 81 ? -5.355 -20.766 3.834 1 78.38 81 PHE A O 1
ATOM 659 N N . GLN A 1 82 ? -5.629 -19.781 5.859 1 75.81 82 GLN A N 1
ATOM 660 C CA . GLN A 1 82 ? -4.875 -20.75 6.656 1 75.81 82 GLN A CA 1
ATOM 661 C C . GLN A 1 82 ? -3.549 -21.094 5.988 1 75.81 82 GLN A C 1
ATOM 663 O O . GLN A 1 82 ? -3.121 -22.25 6.004 1 75.81 82 GLN A O 1
ATOM 668 N N . ALA A 1 83 ? -2.963 -20.188 5.266 1 71.75 83 ALA A N 1
ATOM 669 C CA . ALA A 1 83 ? -1.684 -20.391 4.59 1 71.75 83 ALA A CA 1
ATOM 670 C C . ALA A 1 83 ? -1.726 -21.594 3.67 1 71.75 83 ALA A C 1
ATOM 672 O O . ALA A 1 83 ? -0.683 -22.156 3.309 1 71.75 83 ALA A O 1
ATOM 673 N N . LYS A 1 84 ? -2.908 -22.047 3.396 1 75.06 84 LYS A N 1
ATOM 674 C CA . LYS A 1 84 ? -3.045 -23.25 2.566 1 75.06 84 LYS A CA 1
ATOM 675 C C . LYS A 1 84 ? -3.381 -22.875 1.124 1 75.06 84 LYS A C 1
ATOM 677 O O . LYS A 1 84 ? -3.049 -23.609 0.195 1 75.06 84 LYS A O 1
ATOM 682 N N . GLU A 1 85 ? -4.074 -21.766 1.05 1 80.19 85 GLU A N 1
ATOM 683 C CA . GLU A 1 85 ? -4.484 -21.359 -0.289 1 80.19 85 GLU A CA 1
ATOM 684 C C . GLU A 1 85 ? -4.379 -19.844 -0.457 1 80.19 85 GLU A C 1
ATOM 686 O O . GLU A 1 85 ? -4.703 -19.094 0.461 1 80.19 85 GLU A O 1
ATOM 691 N N . VAL A 1 86 ? -3.838 -19.594 -1.646 1 81.44 86 VAL A N 1
ATOM 692 C CA . VAL A 1 86 ? -3.742 -18.172 -1.979 1 81.44 86 VAL A CA 1
ATOM 693 C C . VAL A 1 86 ? -4.512 -17.891 -3.266 1 81.44 86 VAL A C 1
ATOM 695 O O . VAL A 1 86 ? -4.461 -18.672 -4.211 1 81.44 86 VAL A O 1
ATOM 698 N N . ASN A 1 87 ? -5.324 -16.875 -3.178 1 86 87 ASN A N 1
ATOM 699 C CA . ASN A 1 87 ? -6.047 -16.406 -4.359 1 86 87 ASN A CA 1
ATOM 700 C C . ASN A 1 87 ? -5.824 -14.922 -4.602 1 86 87 ASN A C 1
ATOM 702 O O . ASN A 1 87 ? -5.68 -14.148 -3.65 1 86 87 ASN A O 1
ATOM 706 N N . ILE A 1 88 ? -5.738 -14.609 -5.859 1 89.88 88 ILE A N 1
ATOM 707 C CA . ILE A 1 88 ? -5.707 -13.211 -6.262 1 89.88 88 ILE A CA 1
ATOM 708 C C . ILE A 1 88 ? -6.887 -12.914 -7.188 1 89.88 88 ILE A C 1
ATOM 710 O O . ILE A 1 88 ? -7.105 -13.625 -8.172 1 89.88 88 ILE A O 1
ATOM 714 N N . TRP A 1 89 ? -7.641 -11.906 -6.789 1 92 89 TRP A N 1
ATOM 715 C CA . TRP A 1 89 ? -8.766 -11.43 -7.586 1 92 89 TRP A CA 1
ATOM 716 C C . TRP A 1 89 ? -8.453 -10.062 -8.188 1 92 89 TRP A C 1
ATOM 718 O O . TRP A 1 89 ? -7.781 -9.234 -7.566 1 92 89 TRP A O 1
ATOM 728 N N . VAL A 1 90 ? -8.961 -9.852 -9.445 1 94.06 90 VAL A N 1
ATOM 729 C CA . VAL A 1 90 ? -8.906 -8.516 -10.039 1 94.06 90 VAL A CA 1
ATOM 730 C C . VAL A 1 90 ? -10.305 -8.086 -10.477 1 94.06 90 VAL A C 1
ATOM 732 O O . VAL A 1 90 ? -11.109 -8.922 -10.898 1 94.06 90 VAL A O 1
ATOM 735 N N . MET A 1 91 ? -10.523 -6.809 -10.289 1 95.56 91 MET A N 1
ATOM 736 C CA . MET A 1 91 ? -11.773 -6.25 -10.797 1 95.56 91 MET A CA 1
ATOM 737 C C . MET A 1 91 ? -11.656 -5.918 -12.281 1 95.56 91 MET A C 1
ATOM 739 O O . MET A 1 91 ? -10.953 -4.98 -12.664 1 95.56 91 MET A O 1
ATOM 743 N N . GLY A 1 92 ? -12.383 -6.629 -13.07 1 94.44 92 GLY A N 1
ATOM 744 C CA . GLY A 1 92 ? -12.273 -6.477 -14.516 1 94.44 92 GLY A CA 1
ATOM 745 C C . GLY A 1 92 ? -12.664 -5.094 -15 1 94.44 92 GLY A C 1
ATOM 746 O O . GLY A 1 92 ? -12.055 -4.562 -15.93 1 94.44 92 GLY A O 1
ATOM 747 N N . GLU A 1 93 ? -13.734 -4.609 -14.57 1 95.69 93 GLU A N 1
ATOM 748 C CA . GLU A 1 93 ? -14.18 -3.242 -14.812 1 95.69 93 GLU A CA 1
ATOM 749 C C . GLU A 1 93 ? -14.344 -2.475 -13.5 1 95.69 93 GLU A C 1
ATOM 751 O O . GLU A 1 93 ? -15.156 -2.85 -12.648 1 95.69 93 GLU A O 1
ATOM 756 N N . TYR A 1 94 ? -13.617 -1.453 -13.422 1 95.44 94 TYR A N 1
ATOM 757 C CA . TYR A 1 94 ? -13.578 -0.743 -12.148 1 95.44 94 TYR A CA 1
ATOM 758 C C . TYR A 1 94 ? -14.961 -0.245 -11.75 1 95.44 94 TYR A C 1
ATOM 760 O O . TYR A 1 94 ? -15.656 0.376 -12.555 1 95.44 94 TYR A O 1
ATOM 768 N N . GLY A 1 95 ? -15.266 -0.516 -10.539 1 93.44 95 GLY A N 1
ATOM 769 C CA . GLY A 1 95 ? -16.5 0.01 -9.977 1 93.44 95 GLY A CA 1
ATOM 770 C C . GLY A 1 95 ? -17.719 -0.842 -10.305 1 93.44 95 GLY A C 1
ATOM 771 O O . GLY A 1 95 ? -18.812 -0.575 -9.82 1 93.44 95 GLY A O 1
ATOM 772 N N . VAL A 1 96 ? -17.578 -1.766 -11.164 1 93.31 96 VAL A N 1
ATOM 773 C CA . VAL A 1 96 ? -18.703 -2.615 -11.531 1 93.31 96 VAL A CA 1
ATOM 774 C C . VAL A 1 96 ? -18.656 -3.908 -10.719 1 93.31 96 VAL A C 1
ATOM 776 O O . VAL A 1 96 ? -17.797 -4.758 -10.938 1 93.31 96 VAL A O 1
ATOM 779 N N . ALA A 1 97 ? -19.719 -3.98 -9.898 1 85.38 97 ALA A N 1
ATOM 780 C CA . ALA A 1 97 ? -19.828 -5.145 -9.023 1 85.38 97 ALA A CA 1
ATOM 781 C C . ALA A 1 97 ? -19.969 -6.43 -9.844 1 85.38 97 ALA A C 1
ATOM 783 O O . ALA A 1 97 ? -20.625 -6.445 -10.883 1 85.38 97 ALA A O 1
ATOM 784 N N . GLY A 1 98 ? -19.375 -7.461 -9.516 1 88.19 98 GLY A N 1
ATOM 785 C CA . GLY A 1 98 ? -19.531 -8.742 -10.18 1 88.19 98 GLY A CA 1
ATOM 786 C C . GLY A 1 98 ? -18.484 -9 -11.242 1 88.19 98 GLY A C 1
ATOM 787 O O . GLY A 1 98 ? -18.453 -10.07 -11.859 1 88.19 98 GLY A O 1
ATOM 788 N N . THR A 1 99 ? -17.703 -8.031 -11.57 1 93.62 99 THR A N 1
ATOM 789 C CA . THR A 1 99 ? -16.719 -8.227 -12.617 1 93.62 99 THR A CA 1
ATOM 790 C C . THR A 1 99 ? -15.406 -8.734 -12.039 1 93.62 99 THR A C 1
ATOM 792 O O . THR A 1 99 ? -14.398 -8.828 -12.742 1 93.62 99 THR A O 1
ATOM 795 N N . TRP A 1 100 ? -15.445 -9.023 -10.734 1 94.88 100 TRP A N 1
ATOM 796 C CA . TRP A 1 100 ? -14.266 -9.625 -10.133 1 94.88 100 TRP A CA 1
ATOM 797 C C . TRP A 1 100 ? -13.977 -10.992 -10.75 1 94.88 100 TRP A C 1
ATOM 799 O O . TRP A 1 100 ? -14.883 -11.82 -10.898 1 94.88 100 TRP A O 1
ATOM 809 N N . THR A 1 101 ? -12.75 -11.125 -11.18 1 92.94 101 THR A N 1
ATOM 810 C CA . THR A 1 101 ? -12.305 -12.414 -11.688 1 92.94 101 THR A CA 1
ATOM 811 C C . THR A 1 101 ? -11.086 -12.914 -10.914 1 92.94 101 THR A C 1
ATOM 813 O O . THR A 1 101 ? -10.203 -12.125 -10.555 1 92.94 101 THR A O 1
ATOM 816 N N . LYS A 1 102 ? -11.125 -14.195 -10.648 1 89.81 102 LYS A N 1
ATOM 817 C CA . LYS A 1 102 ? -9.969 -14.82 -10.008 1 89.81 102 LYS A CA 1
ATOM 818 C C . LYS A 1 102 ? -8.828 -15.016 -11 1 89.81 102 LYS A C 1
ATOM 820 O O . LYS A 1 102 ? -9 -15.68 -12.023 1 89.81 102 LYS A O 1
ATOM 825 N N . LEU A 1 103 ? -7.727 -14.336 -10.734 1 85.94 103 LEU A N 1
ATOM 826 C CA . LEU A 1 103 ? -6.566 -14.43 -11.617 1 85.94 103 LEU A CA 1
ATOM 827 C C . LEU A 1 103 ? -5.797 -15.719 -11.375 1 85.94 103 LEU A C 1
ATOM 829 O O . LEU A 1 103 ? -5.289 -16.344 -12.312 1 85.94 103 LEU A O 1
ATOM 833 N N . PHE A 1 104 ? -5.66 -16.062 -10.125 1 81.69 104 PHE A N 1
ATOM 834 C CA . PHE A 1 104 ? -5.02 -17.344 -9.867 1 81.69 104 PHE A CA 1
ATOM 835 C C . PHE A 1 104 ? -5.402 -17.875 -8.484 1 81.69 104 PHE A C 1
ATOM 837 O O . PHE A 1 104 ? -5.871 -17.109 -7.633 1 81.69 104 PHE A O 1
ATOM 844 N N . LYS A 1 105 ? -5.32 -19.094 -8.422 1 81.19 105 LYS A N 1
ATOM 845 C CA . LYS A 1 105 ? -5.492 -19.875 -7.195 1 81.19 105 LYS A CA 1
ATOM 846 C C . LYS A 1 105 ? -4.379 -20.906 -7.035 1 81.19 105 LYS A C 1
ATOM 848 O O . LYS A 1 105 ? -4.129 -21.703 -7.945 1 81.19 105 LYS A O 1
ATOM 853 N N . VAL A 1 106 ? -3.639 -20.672 -5.922 1 77.5 106 VAL A N 1
ATOM 854 C CA . VAL A 1 106 ? -2.541 -21.609 -5.723 1 77.5 106 VAL A CA 1
ATOM 855 C C . VAL A 1 106 ? -2.629 -22.219 -4.324 1 77.5 106 VAL A C 1
ATOM 857 O O . VAL A 1 106 ? -2.846 -21.5 -3.344 1 77.5 106 VAL A O 1
ATOM 860 N N . GLY A 1 107 ? -2.502 -23.453 -4.293 1 74.31 107 GLY A N 1
ATOM 861 C CA . GLY A 1 107 ? -2.41 -24.156 -3.023 1 74.31 107 GLY A CA 1
ATOM 862 C C . GLY A 1 107 ? -0.996 -24.219 -2.479 1 74.31 107 GLY A C 1
ATOM 863 O O . GLY A 1 107 ? -0.029 -24.109 -3.234 1 74.31 107 GLY A O 1
ATOM 864 N N . GLN A 1 108 ? -0.911 -24.297 -1.162 1 69.5 108 GLN A N 1
ATOM 865 C CA . GLN A 1 108 ? 0.392 -24.344 -0.507 1 69.5 108 GLN A CA 1
ATOM 866 C C . GLN A 1 108 ? 1.265 -25.453 -1.1 1 69.5 108 GLN A C 1
ATOM 868 O O . GLN A 1 108 ? 2.479 -25.281 -1.237 1 69.5 108 GLN A O 1
ATOM 873 N N . ASN A 1 109 ? 0.692 -26.438 -1.475 1 66.81 109 ASN A N 1
ATOM 874 C CA . ASN A 1 109 ? 1.46 -27.547 -2.014 1 66.81 109 ASN A CA 1
ATOM 875 C C . ASN A 1 109 ? 2.002 -27.234 -3.406 1 66.81 109 ASN A C 1
ATOM 877 O O . ASN A 1 109 ? 2.893 -27.938 -3.9 1 66.81 109 ASN A O 1
ATOM 881 N N . GLU A 1 110 ? 1.514 -26.203 -3.898 1 66.12 110 GLU A N 1
ATOM 882 C CA . GLU A 1 110 ? 1.893 -25.875 -5.27 1 66.12 110 GLU A CA 1
ATOM 883 C C . GLU A 1 110 ? 3.059 -24.891 -5.305 1 66.12 110 GLU A C 1
ATOM 885 O O . GLU A 1 110 ? 3.691 -24.703 -6.348 1 66.12 110 GLU A O 1
ATOM 890 N N . MET A 1 111 ? 3.262 -24.297 -4.18 1 62.56 111 MET A N 1
ATOM 891 C CA . MET A 1 111 ? 4.379 -23.359 -4.141 1 62.56 111 MET A CA 1
ATOM 892 C C . MET A 1 111 ? 5.395 -23.766 -3.076 1 62.56 111 MET A C 1
ATOM 894 O O . MET A 1 111 ? 5.023 -24.297 -2.037 1 62.56 111 MET A O 1
ATOM 898 N N . SER A 1 112 ? 6.609 -23.734 -3.395 1 63.12 112 SER A N 1
ATOM 899 C CA . SER A 1 112 ? 7.703 -24.062 -2.488 1 63.12 112 SER A CA 1
ATOM 900 C C . SER A 1 112 ? 7.902 -22.969 -1.443 1 63.12 112 SER A C 1
ATOM 902 O O . SER A 1 112 ? 8.891 -22.984 -0.702 1 63.12 112 SER A O 1
ATOM 904 N N . VAL A 1 113 ? 7.094 -22.078 -1.498 1 61.44 113 VAL A N 1
ATOM 905 C CA . VAL A 1 113 ? 7.285 -20.969 -0.581 1 61.44 113 VAL A CA 1
ATOM 906 C C . VAL A 1 113 ? 6.09 -20.859 0.364 1 61.44 113 VAL A C 1
ATOM 908 O O . VAL A 1 113 ? 4.969 -21.234 0.003 1 61.44 113 VAL A O 1
ATOM 911 N N . LEU A 1 114 ? 6.473 -20.453 1.54 1 65.06 114 LEU A N 1
ATOM 912 C CA . LEU A 1 114 ? 5.402 -20.188 2.502 1 65.06 114 LEU A CA 1
ATOM 913 C C . LEU A 1 114 ? 4.566 -18.984 2.076 1 65.06 114 LEU A C 1
ATOM 915 O O . LEU A 1 114 ? 5.105 -17.922 1.778 1 65.06 114 LEU A O 1
ATOM 919 N N . PHE A 1 115 ? 3.281 -19.203 1.959 1 64.81 115 PHE A N 1
ATOM 920 C CA . PHE A 1 115 ? 2.344 -18.219 1.443 1 64.81 115 PHE A CA 1
ATOM 921 C C . PHE A 1 115 ? 2.348 -16.969 2.311 1 64.81 115 PHE A C 1
ATOM 923 O O . PHE A 1 115 ? 2.078 -15.867 1.824 1 64.81 115 PHE A O 1
ATOM 930 N N . GLU A 1 116 ? 2.758 -17.156 3.543 1 65.69 116 GLU A N 1
ATOM 931 C CA . GLU A 1 116 ? 2.705 -16.047 4.492 1 65.69 116 GLU A CA 1
ATOM 932 C C . GLU A 1 116 ? 3.693 -14.953 4.113 1 65.69 116 GLU A C 1
ATOM 934 O O . GLU A 1 116 ? 3.568 -13.812 4.57 1 65.69 116 GLU A O 1
ATOM 939 N N . PHE A 1 117 ? 4.543 -15.25 3.176 1 68 117 PHE A N 1
ATOM 940 C CA . PHE A 1 117 ? 5.578 -14.281 2.838 1 68 117 PHE A CA 1
ATOM 941 C C . PHE A 1 117 ? 5.379 -13.75 1.423 1 68 117 PHE A C 1
ATOM 943 O O . PHE A 1 117 ? 6.258 -13.078 0.879 1 68 117 PHE A O 1
ATOM 950 N N . LEU A 1 118 ? 4.234 -14.07 0.915 1 74.5 118 LEU A N 1
ATOM 951 C CA . LEU A 1 118 ? 4.012 -13.648 -0.465 1 74.5 118 LEU A CA 1
ATOM 952 C C . LEU A 1 118 ? 3.258 -12.32 -0.515 1 74.5 118 LEU A C 1
ATOM 954 O O . LEU A 1 118 ? 2.236 -12.156 0.158 1 74.5 118 LEU A O 1
ATOM 958 N N . HIS A 1 119 ? 3.852 -11.469 -1.33 1 79.88 119 HIS A N 1
ATOM 959 C CA . HIS A 1 119 ? 3.229 -10.172 -1.574 1 79.88 119 HIS A CA 1
ATOM 960 C C . HIS A 1 119 ? 3.193 -9.844 -3.064 1 79.88 119 HIS A C 1
ATOM 962 O O . HIS A 1 119 ? 4.207 -9.445 -3.641 1 79.88 119 HIS A O 1
ATOM 968 N N . PRO A 1 120 ? 2.004 -10.039 -3.695 1 86.19 120 PRO A N 1
ATOM 969 C CA . PRO A 1 120 ? 1.929 -9.594 -5.09 1 86.19 120 PRO A CA 1
ATOM 970 C C . PRO A 1 120 ? 2.141 -8.094 -5.238 1 86.19 120 PRO A C 1
ATOM 972 O O . PRO A 1 120 ? 1.436 -7.297 -4.609 1 86.19 120 PRO A O 1
ATOM 975 N N . ILE A 1 121 ? 3.107 -7.77 -6.043 1 86.38 121 ILE A N 1
ATOM 976 C CA . ILE A 1 121 ? 3.475 -6.355 -6.07 1 86.38 121 ILE A CA 1
ATOM 977 C C . ILE A 1 121 ? 3.309 -5.805 -7.484 1 86.38 121 ILE A C 1
ATOM 979 O O . ILE A 1 121 ? 3.52 -4.613 -7.723 1 86.38 121 ILE A O 1
ATOM 983 N N . GLY A 1 122 ? 2.936 -6.676 -8.391 1 89 122 GLY A N 1
ATOM 984 C CA . GLY A 1 122 ? 2.768 -6.18 -9.742 1 89 122 GLY A CA 1
ATOM 985 C C . GLY A 1 122 ? 2.428 -7.27 -10.742 1 89 122 GLY A C 1
ATOM 986 O O . GLY A 1 122 ? 2.408 -8.453 -10.391 1 89 122 GLY A O 1
ATOM 987 N N . LEU A 1 123 ? 2.096 -6.812 -11.898 1 90.75 123 LEU A N 1
ATOM 988 C CA . LEU A 1 123 ? 1.84 -7.652 -13.062 1 90.75 123 LEU A CA 1
ATOM 989 C C . LEU A 1 123 ? 2.729 -7.246 -14.227 1 90.75 123 LEU A C 1
ATOM 991 O O . LEU A 1 123 ? 2.789 -6.066 -14.586 1 90.75 123 LEU A O 1
ATOM 995 N N . SER A 1 124 ? 3.422 -8.227 -14.656 1 88.62 124 SER A N 1
ATOM 996 C CA . SER A 1 124 ? 4.27 -7.945 -15.812 1 88.62 124 SER A CA 1
ATOM 997 C C . SER A 1 124 ? 3.445 -7.836 -17.094 1 88.62 124 SER A C 1
ATOM 999 O O . SER A 1 124 ? 2.266 -8.195 -17.109 1 88.62 124 SER A O 1
ATOM 1001 N N . LYS A 1 125 ? 4.176 -7.391 -18.141 1 84.62 125 LYS A N 1
ATOM 1002 C CA . LYS A 1 125 ? 3.518 -7.254 -19.422 1 84.62 125 LYS A CA 1
ATOM 1003 C C . LYS A 1 125 ? 3.084 -8.609 -19.969 1 84.62 125 LYS A C 1
ATOM 1005 O O . LYS A 1 125 ? 2.076 -8.711 -20.672 1 84.62 125 LYS A O 1
ATOM 1010 N N . SER A 1 126 ? 3.838 -9.594 -19.656 1 86.38 126 SER A N 1
ATOM 1011 C CA . SER A 1 126 ? 3.537 -10.93 -20.156 1 86.38 126 SER A CA 1
ATOM 1012 C C . SER A 1 126 ? 2.447 -11.602 -19.328 1 86.38 126 SER A C 1
ATOM 1014 O O . SER A 1 126 ? 2.043 -12.727 -19.625 1 86.38 126 SER A O 1
ATOM 1016 N N . GLY A 1 127 ? 2.035 -10.969 -18.375 1 87.19 127 GLY A N 1
ATOM 1017 C CA . GLY A 1 127 ? 0.962 -11.508 -17.562 1 87.19 127 GLY A CA 1
ATOM 1018 C C . GLY A 1 127 ? 1.462 -12.266 -16.344 1 87.19 127 GLY A C 1
ATOM 1019 O O . GLY A 1 127 ? 0.682 -12.93 -15.656 1 87.19 127 GLY A O 1
ATOM 1020 N N . GLU A 1 128 ? 2.705 -12.203 -16.062 1 91 128 GLU A N 1
ATOM 1021 C CA . GLU A 1 128 ? 3.242 -12.836 -14.867 1 91 128 GLU A CA 1
ATOM 1022 C C . GLU A 1 128 ? 3.008 -11.977 -13.625 1 91 128 GLU A C 1
ATOM 1024 O O . GLU A 1 128 ? 3.148 -10.75 -13.68 1 91 128 GLU A O 1
ATOM 1029 N N . ILE A 1 129 ? 2.658 -12.648 -12.578 1 90.31 129 ILE A N 1
ATOM 1030 C CA . ILE A 1 129 ? 2.498 -11.961 -11.297 1 90.31 129 ILE A CA 1
ATOM 1031 C C . ILE A 1 129 ? 3.855 -11.812 -10.617 1 90.31 129 ILE A C 1
ATOM 1033 O O . ILE A 1 129 ? 4.598 -12.789 -10.492 1 90.31 129 ILE A O 1
ATOM 1037 N N . ILE A 1 130 ? 4.113 -10.609 -10.25 1 89 130 ILE A N 1
ATOM 1038 C CA . ILE A 1 130 ? 5.348 -10.328 -9.523 1 89 130 ILE A CA 1
ATOM 1039 C C . ILE A 1 130 ? 5.09 -10.414 -8.023 1 89 130 ILE A C 1
ATOM 1041 O O . ILE A 1 130 ? 4.25 -9.68 -7.488 1 89 130 ILE A O 1
ATOM 1045 N N . ILE A 1 131 ? 5.773 -11.266 -7.398 1 85.88 131 ILE A N 1
ATOM 1046 C CA . ILE A 1 131 ? 5.539 -11.539 -5.984 1 85.88 131 ILE A CA 1
ATOM 1047 C C . ILE A 1 131 ? 6.828 -11.297 -5.195 1 85.88 131 ILE A C 1
ATOM 1049 O O . ILE A 1 131 ? 7.883 -11.836 -5.539 1 85.88 131 ILE A O 1
ATOM 1053 N N . ARG A 1 132 ? 6.625 -10.383 -4.258 1 82 132 ARG A N 1
ATOM 1054 C CA . ARG A 1 132 ? 7.738 -10.203 -3.328 1 82 132 ARG A CA 1
ATOM 1055 C C . ARG A 1 132 ? 7.707 -11.258 -2.229 1 82 132 ARG A C 1
ATOM 1057 O O . ARG A 1 132 ? 6.672 -11.469 -1.591 1 82 132 ARG A O 1
ATOM 1064 N N . LYS A 1 133 ? 8.695 -11.883 -2.188 1 73.94 133 LYS A N 1
ATOM 1065 C CA . LYS A 1 133 ? 8.867 -12.828 -1.09 1 73.94 133 LYS A CA 1
ATOM 1066 C C . LYS A 1 133 ? 9.734 -12.234 0.014 1 73.94 133 LYS A C 1
ATOM 1068 O O . LYS A 1 133 ? 10.094 -11.055 -0.033 1 73.94 133 LYS A O 1
ATOM 1073 N N . ASP A 1 134 ? 10.367 -13.039 0.882 1 62.28 134 ASP A N 1
ATOM 1074 C CA . ASP A 1 134 ? 11.25 -12.602 1.964 1 62.28 134 ASP A CA 1
ATOM 1075 C C . ASP A 1 134 ? 12.383 -11.727 1.432 1 62.28 134 ASP A C 1
ATOM 1077 O O . ASP A 1 134 ? 12.383 -11.352 0.258 1 62.28 134 ASP A O 1
ATOM 1081 N N . GLU A 1 135 ? 13.273 -11.508 2.166 1 56.38 135 GLU A N 1
ATOM 1082 C CA . GLU A 1 135 ? 14.414 -10.602 2.088 1 56.38 135 GLU A CA 1
ATOM 1083 C C . GLU A 1 135 ? 15.133 -10.734 0.748 1 56.38 135 GLU A C 1
ATOM 1085 O O . GLU A 1 135 ? 16.219 -11.312 0.676 1 56.38 135 GLU A O 1
ATOM 1090 N N . GLY A 1 136 ? 14.555 -10.055 -0.292 1 58.66 136 GLY A N 1
ATOM 1091 C CA . GLY A 1 136 ? 15.398 -9.805 -1.451 1 58.66 136 GLY A CA 1
ATOM 1092 C C . GLY A 1 136 ? 15.062 -10.695 -2.635 1 58.66 136 GLY A C 1
ATOM 1093 O O . GLY A 1 136 ? 15.867 -10.852 -3.553 1 58.66 136 GLY A O 1
ATOM 1094 N N . GLN A 1 137 ? 13.977 -11.445 -2.525 1 71.88 137 GLN A N 1
ATOM 1095 C CA . GLN A 1 137 ? 13.68 -12.258 -3.699 1 71.88 137 GLN A CA 1
ATOM 1096 C C . GLN A 1 137 ? 12.297 -11.93 -4.258 1 71.88 137 GLN A C 1
ATOM 1098 O O . GLN A 1 137 ? 11.367 -11.656 -3.5 1 71.88 137 GLN A O 1
ATOM 1103 N N . LEU A 1 138 ? 12.375 -11.836 -5.59 1 82.19 138 LEU A N 1
ATOM 1104 C CA . LEU A 1 138 ? 11.109 -11.703 -6.305 1 82.19 138 LEU A CA 1
ATOM 1105 C C . LEU A 1 138 ? 10.789 -12.977 -7.086 1 82.19 138 LEU A C 1
ATOM 1107 O O . LEU A 1 138 ? 11.695 -13.625 -7.621 1 82.19 138 LEU A O 1
ATOM 1111 N N . LEU A 1 139 ? 9.641 -13.336 -6.984 1 84.44 139 LEU A N 1
ATOM 1112 C CA . LEU A 1 139 ? 9.109 -14.445 -7.77 1 84.44 139 LEU A CA 1
ATOM 1113 C C . LEU A 1 139 ? 8.188 -13.93 -8.875 1 84.44 139 LEU A C 1
ATOM 1115 O O . LEU A 1 139 ? 7.344 -13.07 -8.633 1 84.44 139 LEU A O 1
ATOM 1119 N N . LEU A 1 140 ? 8.531 -14.367 -10.055 1 87.56 140 LEU A N 1
ATOM 1120 C CA . LEU A 1 140 ? 7.598 -14.164 -11.156 1 87.56 140 LEU A CA 1
ATOM 1121 C C . LEU A 1 140 ? 6.758 -15.414 -11.391 1 87.56 140 LEU A C 1
ATOM 1123 O O . LEU A 1 140 ? 7.301 -16.484 -11.703 1 87.56 140 LEU A O 1
ATOM 1127 N N . TYR A 1 141 ? 5.5 -15.266 -11.234 1 87.38 141 TYR A N 1
ATOM 1128 C CA . TYR A 1 141 ? 4.598 -16.406 -11.336 1 87.38 141 TYR A CA 1
ATOM 1129 C C . TYR A 1 141 ? 3.699 -16.281 -12.562 1 87.38 141 TYR A C 1
ATOM 1131 O O . TYR A 1 141 ? 3.039 -15.25 -12.75 1 87.38 141 TYR A O 1
ATOM 1139 N N . ASP A 1 142 ? 3.684 -17.328 -13.32 1 88.38 142 ASP A N 1
ATOM 1140 C CA . ASP A 1 142 ? 2.795 -17.406 -14.477 1 88.38 142 ASP A CA 1
ATOM 1141 C C . ASP A 1 142 ? 1.531 -18.188 -14.148 1 88.38 142 ASP A C 1
ATOM 1143 O O . ASP A 1 142 ? 1.566 -19.422 -14.062 1 88.38 142 ASP A O 1
ATOM 1147 N N . PRO A 1 143 ? 0.497 -17.516 -14.023 1 83.06 143 PRO A N 1
ATOM 1148 C CA . PRO A 1 143 ? -0.73 -18.219 -13.656 1 83.06 143 PRO A CA 1
ATOM 1149 C C . PRO A 1 143 ? -1.254 -19.125 -14.773 1 83.06 143 PRO A C 1
ATOM 1151 O O . PRO A 1 143 ? -1.971 -20.094 -14.508 1 83.06 143 PRO A O 1
ATOM 1154 N N . LYS A 1 144 ? -0.978 -18.844 -15.977 1 83.88 144 LYS A N 1
ATOM 1155 C CA . LYS A 1 144 ? -1.424 -19.672 -17.094 1 83.88 144 LYS A CA 1
ATOM 1156 C C . LYS A 1 144 ? -0.711 -21.016 -17.109 1 83.88 144 LYS A C 1
ATOM 1158 O O . LYS A 1 144 ? -1.324 -22.047 -17.391 1 83.88 144 LYS A O 1
ATOM 1163 N N . GLN A 1 145 ? 0.493 -20.984 -16.781 1 83.75 145 GLN A N 1
ATOM 1164 C CA . GLN A 1 145 ? 1.298 -22.203 -16.828 1 83.75 145 GLN A CA 1
ATOM 1165 C C . GLN A 1 145 ? 1.477 -22.781 -15.43 1 83.75 145 GLN A C 1
ATOM 1167 O O . GLN A 1 145 ? 2.053 -23.859 -15.266 1 83.75 145 GLN A O 1
ATOM 1172 N N . ASN A 1 146 ? 1 -22 -14.445 1 81.06 146 ASN A N 1
ATOM 1173 C CA . ASN A 1 146 ? 1.16 -22.406 -13.055 1 81.06 146 ASN A CA 1
ATOM 1174 C C . ASN A 1 146 ? 2.623 -22.672 -12.711 1 81.06 146 ASN A C 1
ATOM 1176 O O . ASN A 1 146 ? 2.959 -23.719 -12.164 1 81.06 146 ASN A O 1
ATOM 1180 N N . SER A 1 147 ? 3.404 -21.75 -13.094 1 82.94 147 SER A N 1
ATOM 1181 C CA . SER A 1 147 ? 4.836 -21.875 -12.844 1 82.94 147 SER A CA 1
ATOM 1182 C C . SER A 1 147 ? 5.445 -20.531 -12.445 1 82.94 147 SER A C 1
ATOM 1184 O O . SER A 1 147 ? 4.887 -19.469 -12.75 1 82.94 147 SER A O 1
ATOM 1186 N N . GLY A 1 148 ? 6.543 -20.688 -11.688 1 82.88 148 GLY A N 1
ATOM 1187 C CA . GLY A 1 148 ? 7.195 -19.469 -11.211 1 82.88 148 GLY A CA 1
ATOM 1188 C C . GLY A 1 148 ? 8.703 -19.5 -11.375 1 82.88 148 GLY A C 1
ATOM 1189 O O . GLY A 1 148 ? 9.305 -20.578 -11.43 1 82.88 148 GLY A O 1
ATOM 1190 N N . ARG A 1 149 ? 9.281 -18.344 -11.547 1 84.31 149 ARG A N 1
ATOM 1191 C CA . ARG A 1 149 ? 10.727 -18.203 -11.578 1 84.31 149 ARG A CA 1
ATOM 1192 C C . ARG A 1 149 ? 11.18 -17.078 -10.641 1 84.31 149 ARG A C 1
ATOM 1194 O O . ARG A 1 149 ? 10.5 -16.062 -10.492 1 84.31 149 ARG A O 1
ATOM 1201 N N . GLY A 1 150 ? 12.289 -17.344 -10.062 1 80.94 150 GLY A N 1
ATOM 1202 C CA . GLY A 1 150 ? 12.867 -16.359 -9.164 1 80.94 150 GLY A CA 1
ATOM 1203 C C . GLY A 1 150 ? 13.656 -15.281 -9.883 1 80.94 150 GLY A C 1
ATOM 1204 O O . GLY A 1 150 ? 14.289 -15.555 -10.906 1 80.94 150 GLY A O 1
ATOM 1205 N N . LEU A 1 151 ? 13.492 -14.055 -9.445 1 78.31 151 LEU A N 1
ATOM 1206 C CA . LEU A 1 151 ? 14.367 -12.961 -9.867 1 78.31 151 LEU A CA 1
ATOM 1207 C C . LEU A 1 151 ? 15.273 -12.523 -8.727 1 78.31 151 LEU A C 1
ATOM 1209 O O . LEU A 1 151 ? 14.805 -12.25 -7.621 1 78.31 151 LEU A O 1
ATOM 1213 N N . LYS A 1 152 ? 16.516 -12.828 -8.859 1 68.25 152 LYS A N 1
ATOM 1214 C CA . LYS A 1 152 ? 17.453 -12.469 -7.797 1 68.25 152 LYS A CA 1
ATOM 1215 C C . LYS A 1 152 ? 17.688 -10.969 -7.75 1 68.25 152 LYS A C 1
ATOM 1217 O O . LYS A 1 152 ? 17.797 -10.312 -8.789 1 68.25 152 LYS A O 1
ATOM 1222 N N . LEU A 1 153 ? 17.531 -10.477 -6.527 1 64.56 153 LEU A N 1
ATOM 1223 C CA . LEU A 1 153 ? 17.875 -9.078 -6.301 1 64.56 153 LEU A CA 1
ATOM 1224 C C . LEU A 1 153 ? 19.391 -8.852 -6.43 1 64.56 153 LEU A C 1
ATOM 1226 O O . LEU A 1 153 ? 20.172 -9.719 -6.055 1 64.56 153 LEU A O 1
ATOM 1230 N N . PRO A 1 154 ? 19.688 -7.906 -7.242 1 61.28 154 PRO A N 1
ATOM 1231 C CA . PRO A 1 154 ? 21.125 -7.621 -7.195 1 61.28 154 PRO A CA 1
ATOM 1232 C C . PRO A 1 154 ? 21.625 -7.34 -5.777 1 61.28 154 PRO A C 1
ATOM 1234 O O . PRO A 1 154 ? 20.828 -6.988 -4.898 1 61.28 154 PRO A O 1
ATOM 1237 N N . PRO A 1 155 ? 22.828 -7.902 -5.43 1 58 155 PRO A N 1
ATOM 1238 C CA . PRO A 1 155 ? 23.391 -7.539 -4.125 1 58 155 PRO A CA 1
ATOM 1239 C C . PRO A 1 155 ? 23.172 -6.066 -3.779 1 58 155 PRO A C 1
ATOM 1241 O O . PRO A 1 155 ? 23.375 -5.195 -4.625 1 58 155 PRO A O 1
ATOM 1244 N N . MET A 1 156 ? 22.219 -5.852 -2.938 1 52.53 156 MET A N 1
ATOM 1245 C CA . MET A 1 156 ? 21.953 -4.453 -2.615 1 52.53 156 MET A CA 1
ATOM 1246 C C . MET A 1 156 ? 22.719 -4.023 -1.376 1 52.53 156 MET A C 1
ATOM 1248 O O . MET A 1 156 ? 22.984 -4.836 -0.485 1 52.53 156 MET A O 1
ATOM 1252 N N . MET B 1 1 ? 32.5 -19.797 8.961 1 22.97 1 MET B N 1
ATOM 1253 C CA . MET B 1 1 ? 31.078 -19.891 9.242 1 22.97 1 MET B CA 1
ATOM 1254 C C . MET B 1 1 ? 30.375 -18.594 8.883 1 22.97 1 MET B C 1
ATOM 1256 O O . MET B 1 1 ? 30.609 -17.562 9.516 1 22.97 1 MET B O 1
ATOM 1260 N N . GLU B 1 2 ? 30.109 -18.25 7.613 1 26.38 2 GLU B N 1
ATOM 1261 C CA . GLU B 1 2 ? 29.688 -16.969 7.039 1 26.38 2 GLU B CA 1
ATOM 1262 C C . GLU B 1 2 ? 28.281 -16.594 7.516 1 26.38 2 GLU B C 1
ATOM 1264 O O . GLU B 1 2 ? 27.344 -17.375 7.387 1 26.38 2 GLU B O 1
ATOM 1269 N N . ARG B 1 3 ? 28.234 -15.883 8.664 1 23.28 3 ARG B N 1
ATOM 1270 C CA . ARG B 1 3 ? 27.031 -15.383 9.32 1 23.28 3 ARG B CA 1
ATOM 1271 C C . ARG B 1 3 ? 26.062 -14.766 8.305 1 23.28 3 ARG B C 1
ATOM 1273 O O . ARG B 1 3 ? 26.375 -13.742 7.695 1 23.28 3 ARG B O 1
ATOM 1280 N N . ARG B 1 4 ? 25.312 -15.57 7.617 1 26.14 4 ARG B N 1
ATOM 1281 C CA . ARG B 1 4 ? 24.203 -15.07 6.828 1 26.14 4 ARG B CA 1
ATOM 1282 C C . ARG B 1 4 ? 23.484 -13.93 7.551 1 26.14 4 ARG B C 1
ATOM 1284 O O . ARG B 1 4 ? 22.922 -14.125 8.625 1 26.14 4 ARG B O 1
ATOM 1291 N N . GLU B 1 5 ? 24.156 -12.805 7.703 1 25.38 5 GLU B N 1
ATOM 1292 C CA . GLU B 1 5 ? 23.516 -11.609 8.258 1 25.38 5 GLU B CA 1
ATOM 1293 C C . GLU B 1 5 ? 22.047 -11.539 7.883 1 25.38 5 GLU B C 1
ATOM 1295 O O . GLU B 1 5 ? 21.703 -11.445 6.703 1 25.38 5 GLU B O 1
ATOM 1300 N N . LYS B 1 6 ? 21.266 -12.375 8.562 1 28.86 6 LYS B N 1
ATOM 1301 C CA . LYS B 1 6 ? 19.812 -12.273 8.578 1 28.86 6 LYS B CA 1
ATOM 1302 C C . LYS B 1 6 ? 19.359 -10.828 8.438 1 28.86 6 LYS B C 1
ATOM 1304 O O . LYS B 1 6 ? 19.734 -9.977 9.242 1 28.86 6 LYS B O 1
ATOM 1309 N N . HIS B 1 7 ? 19.5 -10.297 7.301 1 30.61 7 HIS B N 1
ATOM 1310 C CA . HIS B 1 7 ? 18.891 -8.992 7.094 1 30.61 7 HIS B CA 1
ATOM 1311 C C . HIS B 1 7 ? 17.578 -8.867 7.879 1 30.61 7 HIS B C 1
ATOM 1313 O O . HIS B 1 7 ? 16.641 -9.617 7.641 1 30.61 7 HIS B O 1
ATOM 1319 N N . GLU B 1 8 ? 17.812 -8.641 9.195 1 30.19 8 GLU B N 1
ATOM 1320 C CA . GLU B 1 8 ? 16.688 -8.289 10.062 1 30.19 8 GLU B CA 1
ATOM 1321 C C . GLU B 1 8 ? 15.695 -7.379 9.352 1 30.19 8 GLU B C 1
ATOM 1323 O O . GLU B 1 8 ? 16.031 -6.246 8.992 1 30.19 8 GLU B O 1
ATOM 1328 N N . VAL B 1 9 ? 15.188 -7.75 8.328 1 33.19 9 VAL B N 1
ATOM 1329 C CA . VAL B 1 9 ? 14.016 -6.965 7.949 1 33.19 9 VAL B CA 1
ATOM 1330 C C . VAL B 1 9 ? 13.188 -6.645 9.188 1 33.19 9 VAL B C 1
ATOM 1332 O O . VAL B 1 9 ? 12.641 -7.543 9.828 1 33.19 9 VAL B O 1
ATOM 1335 N N . SER B 1 10 ? 13.727 -5.945 10.18 1 32.12 10 SER B N 1
ATOM 1336 C CA . SER B 1 10 ? 12.93 -5.453 11.297 1 32.12 10 SER B CA 1
ATOM 1337 C C . SER B 1 10 ? 11.461 -5.324 10.914 1 32.12 10 SER B C 1
ATOM 1339 O O . SER B 1 10 ? 11.117 -5.355 9.734 1 32.12 10 SER B O 1
ATOM 1341 N N . GLY B 1 11 ? 10.695 -4.789 12.008 1 33.81 11 GLY B N 1
ATOM 1342 C CA . GLY B 1 11 ? 9.273 -4.523 12.133 1 33.81 11 GLY B CA 1
ATOM 1343 C C . GLY B 1 11 ? 8.68 -3.857 10.906 1 33.81 11 GLY B C 1
ATOM 1344 O O . GLY B 1 11 ? 7.617 -3.234 10.977 1 33.81 11 GLY B O 1
ATOM 1345 N N . PHE B 1 12 ? 9.562 -3.436 10.102 1 36.75 12 PHE B N 1
ATOM 1346 C CA . PHE B 1 12 ? 8.977 -2.902 8.875 1 36.75 12 PHE B CA 1
ATOM 1347 C C . PHE B 1 12 ? 8.117 -3.955 8.18 1 36.75 12 PHE B C 1
ATOM 1349 O O . PHE B 1 12 ? 8.578 -4.629 7.258 1 36.75 12 PHE B O 1
ATOM 1356 N N . ASP B 1 13 ? 7.848 -5.055 8.859 1 40.41 13 ASP B N 1
ATOM 1357 C CA . ASP B 1 13 ? 7.152 -6.141 8.18 1 40.41 13 ASP B CA 1
ATOM 1358 C C . ASP B 1 13 ? 6.203 -5.598 7.109 1 40.41 13 ASP B C 1
ATOM 1360 O O . ASP B 1 13 ? 5.754 -6.34 6.234 1 40.41 13 ASP B O 1
ATOM 1364 N N . GLN B 1 14 ? 5.254 -4.742 7.602 1 44 14 GLN B N 1
ATOM 1365 C CA . GLN B 1 14 ? 4.055 -4.68 6.777 1 44 14 GLN B CA 1
ATOM 1366 C C . GLN B 1 14 ? 4.379 -4.199 5.363 1 44 14 GLN B C 1
ATOM 1368 O O . GLN B 1 14 ? 4.836 -3.068 5.176 1 44 14 GLN B O 1
ATOM 1373 N N . THR B 1 15 ? 5.113 -5 4.582 1 49.94 15 THR B N 1
ATOM 1374 C CA . THR B 1 15 ? 5.688 -4.996 3.242 1 49.94 15 THR B CA 1
ATOM 1375 C C . THR B 1 15 ? 4.824 -4.176 2.287 1 49.94 15 THR B C 1
ATOM 1377 O O . THR B 1 15 ? 3.818 -4.668 1.772 1 49.94 15 THR B O 1
ATOM 1380 N N . TYR B 1 16 ? 4.672 -2.883 2.621 1 64.88 16 TYR B N 1
ATOM 1381 C CA . TYR B 1 16 ? 3.934 -1.953 1.771 1 64.88 16 TYR B CA 1
ATOM 1382 C C . TYR B 1 16 ? 4.762 -1.551 0.557 1 64.88 16 TYR B C 1
ATOM 1384 O O . TYR B 1 16 ? 5.98 -1.391 0.655 1 64.88 16 TYR B O 1
ATOM 1392 N N . TYR B 1 17 ? 4.371 -2 -0.576 1 82.31 17 TYR B N 1
ATOM 1393 C CA . TYR B 1 17 ? 4.902 -1.478 -1.83 1 82.31 17 TYR B CA 1
ATOM 1394 C C . TYR B 1 17 ? 3.988 -0.402 -2.404 1 82.31 17 TYR B C 1
ATOM 1396 O O . TYR B 1 17 ? 2.814 -0.314 -2.033 1 82.31 17 TYR B O 1
ATOM 1404 N N . VAL B 1 18 ? 4.688 0.392 -3.137 1 89.88 18 VAL B N 1
ATOM 1405 C CA . VAL B 1 18 ? 3.904 1.387 -3.861 1 89.88 18 VAL B CA 1
ATOM 1406 C C . VAL B 1 18 ? 4.301 1.382 -5.336 1 89.88 18 VAL B C 1
ATOM 1408 O O . VAL B 1 18 ? 5.473 1.193 -5.672 1 89.88 18 VAL B O 1
ATOM 1411 N N . LEU B 1 19 ? 3.303 1.458 -6.117 1 91.5 19 LEU B N 1
ATOM 1412 C CA . LEU B 1 19 ? 3.521 1.544 -7.555 1 91.5 19 LEU B CA 1
ATOM 1413 C C . LEU B 1 19 ? 3.467 2.992 -8.031 1 91.5 19 LEU B C 1
ATOM 1415 O O . LEU B 1 19 ? 2.445 3.664 -7.867 1 91.5 19 LEU B O 1
ATOM 1419 N N . VAL B 1 20 ? 4.574 3.441 -8.539 1 93.38 20 VAL B N 1
ATOM 1420 C CA . VAL B 1 20 ? 4.66 4.781 -9.117 1 93.38 20 VAL B CA 1
ATOM 1421 C C . VAL B 1 20 ? 5.441 4.73 -10.422 1 93.38 20 VAL B C 1
ATOM 1423 O O . VAL B 1 20 ? 6.543 4.18 -10.477 1 93.38 20 VAL B O 1
ATOM 1426 N N . ASN B 1 21 ? 4.852 5.246 -11.477 1 93.12 21 ASN B N 1
ATOM 1427 C CA . ASN B 1 21 ? 5.492 5.336 -12.781 1 93.12 21 ASN B CA 1
ATOM 1428 C C . ASN B 1 21 ? 5.895 3.959 -13.305 1 93.12 21 ASN B C 1
ATOM 1430 O O . ASN B 1 21 ? 6.969 3.801 -13.891 1 93.12 21 ASN B O 1
ATOM 1434 N N . GLY B 1 22 ? 5.113 2.98 -13.062 1 91.31 22 GLY B N 1
ATOM 1435 C CA . GLY B 1 22 ? 5.34 1.635 -13.562 1 91.31 22 GLY B CA 1
ATOM 1436 C C . GLY B 1 22 ? 6.418 0.889 -1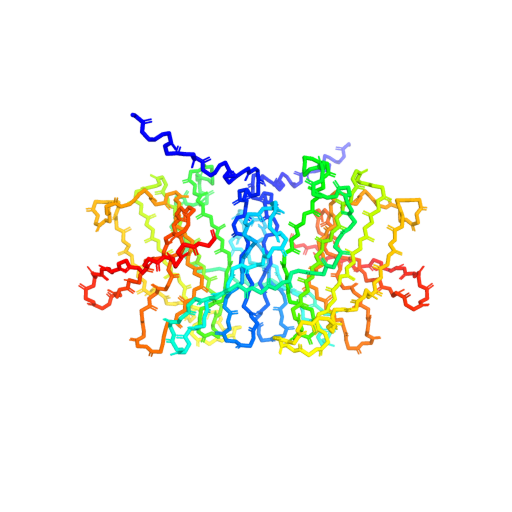2.797 1 91.31 22 GLY B C 1
ATOM 1437 O O . GLY B 1 22 ? 6.859 -0.182 -13.219 1 91.31 22 GLY B O 1
ATOM 1438 N N . VAL B 1 23 ? 6.863 1.507 -11.742 1 93.69 23 VAL B N 1
ATOM 1439 C CA . VAL B 1 23 ? 7.91 0.929 -10.906 1 93.69 23 VAL B CA 1
ATOM 1440 C C . VAL B 1 23 ? 7.355 0.625 -9.516 1 93.69 23 VAL B C 1
ATOM 1442 O O . VAL B 1 23 ? 6.664 1.455 -8.922 1 93.69 23 VAL B O 1
ATOM 1445 N N . THR B 1 24 ? 7.543 -0.601 -9.086 1 91.56 24 THR B N 1
ATOM 1446 C CA . THR B 1 24 ? 7.168 -0.944 -7.715 1 91.56 24 THR B CA 1
ATOM 1447 C C . THR B 1 24 ? 8.305 -0.629 -6.75 1 91.56 24 THR B C 1
ATOM 1449 O O . THR B 1 24 ? 9.469 -0.942 -7.027 1 91.56 24 THR B O 1
ATOM 1452 N N . HIS B 1 25 ? 7.941 0.023 -5.605 1 90.62 25 HIS B N 1
ATOM 1453 C CA . HIS B 1 25 ? 8.922 0.463 -4.625 1 90.62 25 HIS B CA 1
ATOM 1454 C C . HIS B 1 25 ? 8.648 -0.142 -3.254 1 90.62 25 HIS B C 1
ATOM 1456 O O . HIS B 1 25 ? 7.492 -0.211 -2.824 1 90.62 25 HIS B O 1
ATOM 1462 N N . TRP B 1 26 ? 9.68 -0.53 -2.57 1 86.06 26 TRP B N 1
ATOM 1463 C CA . TRP B 1 26 ? 9.578 -0.866 -1.154 1 86.06 26 TRP B CA 1
ATOM 1464 C C . TRP B 1 26 ? 10.859 -0.49 -0.415 1 86.06 26 TRP B C 1
ATOM 1466 O O . TRP B 1 26 ? 11.898 -0.276 -1.036 1 86.06 26 TRP B O 1
ATOM 1476 N N . LEU B 1 27 ? 10.641 -0.326 0.857 1 83 27 LEU B N 1
ATOM 1477 C CA . LEU B 1 27 ? 11.781 0.127 1.647 1 83 27 LEU B CA 1
ATOM 1478 C C . LEU B 1 27 ? 12.852 -0.958 1.731 1 83 27 LEU B C 1
ATOM 1480 O O . LEU B 1 27 ? 12.531 -2.127 1.965 1 83 27 LEU B O 1
ATOM 1484 N N . GLY B 1 28 ? 14.078 -0.568 1.396 1 75.94 28 GLY B N 1
ATOM 1485 C CA . GLY B 1 28 ? 15.227 -1.44 1.586 1 75.94 28 GLY B CA 1
ATOM 1486 C C . GLY B 1 28 ? 15.758 -1.429 3.008 1 75.94 28 GLY B C 1
ATOM 1487 O O . GLY B 1 28 ? 15.031 -1.087 3.943 1 75.94 28 GLY B O 1
ATOM 1488 N N . CYS B 1 29 ? 16.922 -1.842 3.098 1 64.56 29 CYS B N 1
ATOM 1489 C CA . CYS B 1 29 ? 17.578 -1.805 4.402 1 64.56 29 CYS B CA 1
ATOM 1490 C C . CYS B 1 29 ? 17.625 -0.381 4.945 1 64.56 29 CYS B C 1
ATOM 1492 O O . CYS B 1 29 ? 18.031 0.542 4.238 1 64.56 29 CYS B O 1
ATOM 1494 N N . GLU B 1 30 ? 17.078 -0.231 6.086 1 64.25 30 GLU B N 1
ATOM 1495 C CA . GLU B 1 30 ? 16.969 1.079 6.723 1 64.25 30 GLU B CA 1
ATOM 1496 C C . GLU B 1 30 ? 18.328 1.771 6.773 1 64.25 30 GLU B C 1
ATOM 1498 O O . GLU B 1 30 ? 18.422 2.986 6.59 1 64.25 30 GLU B O 1
ATOM 1503 N N . SER B 1 31 ? 19.297 0.965 6.973 1 64.94 31 SER B N 1
ATOM 1504 C CA . SER B 1 31 ? 20.625 1.556 7.18 1 64.94 31 SER B CA 1
ATOM 1505 C C . SER B 1 31 ? 21.156 2.178 5.895 1 64.94 31 SER B C 1
ATOM 1507 O O . SER B 1 31 ? 22.031 3.043 5.938 1 64.94 31 SER B O 1
ATOM 1509 N N . LYS B 1 32 ? 20.688 1.886 4.723 1 69.75 32 LYS B N 1
ATOM 1510 C CA . LYS B 1 32 ? 21.188 2.4 3.449 1 69.75 32 LYS B CA 1
ATOM 1511 C C . LYS B 1 32 ? 20.359 3.602 2.99 1 69.75 32 LYS B C 1
ATOM 1513 O O . LYS B 1 32 ? 20.812 4.379 2.143 1 69.75 32 LYS B O 1
ATOM 1518 N N . GLY B 1 33 ? 19.281 3.844 3.598 1 78.38 33 GLY B N 1
ATOM 1519 C CA . GLY B 1 33 ? 18.453 4.965 3.186 1 78.38 33 GLY B CA 1
ATOM 1520 C C . GLY B 1 33 ? 18 4.871 1.741 1 78.38 33 GLY B C 1
ATOM 1521 O O . GLY B 1 33 ? 18.062 5.852 1 1 78.38 33 GLY B O 1
ATOM 1522 N N . VAL B 1 34 ? 17.75 3.709 1.258 1 82.94 34 VAL B N 1
ATOM 1523 C CA . VAL B 1 34 ? 17.344 3.521 -0.132 1 82.94 34 VAL B CA 1
ATOM 1524 C C . VAL B 1 34 ? 16.016 2.766 -0.19 1 82.94 34 VAL B C 1
ATOM 1526 O O . VAL B 1 34 ? 15.648 2.082 0.766 1 82.94 34 VAL B O 1
ATOM 1529 N N . THR B 1 35 ? 15.352 2.996 -1.276 1 87.44 35 THR B N 1
ATOM 1530 C CA . THR B 1 35 ? 14.258 2.107 -1.657 1 87.44 35 THR B CA 1
ATOM 1531 C C . THR B 1 35 ? 14.719 1.104 -2.711 1 87.44 35 THR B C 1
ATOM 1533 O O . THR B 1 35 ? 15.578 1.416 -3.539 1 87.44 35 THR B O 1
ATOM 1536 N N . ILE B 1 36 ? 14.164 0.009 -2.619 1 86.81 36 ILE B N 1
ATOM 1537 C CA . ILE B 1 36 ? 14.312 -0.964 -3.695 1 86.81 36 ILE B CA 1
ATOM 1538 C C . ILE B 1 36 ? 13.227 -0.748 -4.742 1 86.81 36 ILE B C 1
ATOM 1540 O O . ILE B 1 36 ? 12.055 -0.569 -4.402 1 86.81 36 ILE B O 1
ATOM 1544 N N . CYS B 1 37 ? 13.734 -0.71 -5.984 1 90.38 37 CYS B N 1
ATOM 1545 C CA . CYS B 1 37 ? 12.852 -0.448 -7.117 1 90.38 37 CYS B CA 1
ATOM 1546 C C . CYS B 1 37 ? 12.867 -1.613 -8.102 1 90.38 37 CYS B C 1
ATOM 1548 O O . CYS B 1 37 ? 13.922 -2.188 -8.375 1 90.38 37 CYS B O 1
ATOM 1550 N N . PHE B 1 38 ? 11.711 -1.947 -8.555 1 90.19 38 PHE B N 1
ATOM 1551 C CA . PHE B 1 38 ? 11.586 -2.91 -9.641 1 90.19 38 PHE B CA 1
ATOM 1552 C C . PHE B 1 38 ? 10.773 -2.32 -10.797 1 90.19 38 PHE B C 1
ATOM 1554 O O . PHE B 1 38 ? 9.586 -2.035 -10.641 1 90.19 38 PHE B O 1
ATOM 1561 N N . ASP B 1 39 ? 11.484 -2.137 -11.914 1 92.5 39 ASP B N 1
ATOM 1562 C CA . ASP B 1 39 ? 10.812 -1.691 -13.125 1 92.5 39 ASP B CA 1
ATOM 1563 C C . ASP B 1 39 ? 10.07 -2.846 -13.797 1 92.5 39 ASP B C 1
ATOM 1565 O O . ASP B 1 39 ? 10.695 -3.775 -14.312 1 92.5 39 ASP B O 1
ATOM 1569 N N . ILE B 1 40 ? 8.805 -2.732 -13.805 1 89.94 40 ILE B N 1
ATOM 1570 C CA . ILE B 1 40 ? 7.98 -3.848 -14.258 1 89.94 40 ILE B CA 1
ATOM 1571 C C . ILE B 1 40 ? 8.164 -4.055 -15.758 1 89.94 40 ILE B C 1
ATOM 1573 O O . ILE B 1 40 ? 8.258 -5.191 -16.234 1 89.94 40 ILE B O 1
ATOM 1577 N N . LYS B 1 41 ? 8.18 -2.965 -16.469 1 88.38 41 LYS B N 1
ATOM 1578 C CA . LYS B 1 41 ? 8.312 -3.045 -17.922 1 88.38 41 LYS B CA 1
ATOM 1579 C C . LYS B 1 41 ? 9.648 -3.67 -18.312 1 88.38 41 LYS B C 1
ATOM 1581 O O . LYS B 1 41 ? 9.688 -4.59 -19.141 1 88.38 41 LYS B O 1
ATOM 1586 N N . ASP B 1 42 ? 10.695 -3.215 -17.719 1 89.12 42 ASP B N 1
ATOM 1587 C CA . ASP B 1 42 ? 12.031 -3.664 -18.094 1 89.12 42 ASP B CA 1
ATOM 1588 C C . ASP B 1 42 ? 12.484 -4.836 -17.234 1 89.12 42 ASP B C 1
ATOM 1590 O O . ASP B 1 42 ? 13.508 -5.461 -17.516 1 89.12 42 ASP B O 1
ATOM 1594 N N . GLU B 1 43 ? 11.789 -5.109 -16.234 1 86.19 43 GLU B N 1
ATOM 1595 C CA . GLU B 1 43 ? 12.062 -6.195 -15.297 1 86.19 43 GLU B CA 1
ATOM 1596 C C . GLU B 1 43 ? 13.484 -6.098 -14.734 1 86.19 43 GLU B C 1
ATOM 1598 O O . GLU B 1 43 ? 14.234 -7.074 -14.766 1 86.19 43 GLU B O 1
ATOM 1603 N N . HIS B 1 44 ? 13.789 -4.961 -14.25 1 86.5 44 HIS B N 1
ATOM 1604 C CA . HIS B 1 44 ? 15.102 -4.691 -13.68 1 86.5 44 HIS B CA 1
ATOM 1605 C C . HIS B 1 44 ? 14.977 -4.035 -12.305 1 86.5 44 HIS B C 1
ATOM 1607 O O . HIS B 1 44 ? 14.07 -3.23 -12.078 1 86.5 44 HIS B O 1
ATOM 1613 N N . PHE B 1 45 ? 16 -4.371 -11.531 1 85.62 45 PHE B N 1
ATOM 1614 C CA . PHE B 1 45 ? 16.062 -3.832 -10.172 1 85.62 45 PHE B CA 1
ATOM 1615 C C . PHE B 1 45 ? 17.062 -2.695 -10.086 1 85.62 45 PHE B C 1
ATOM 1617 O O . PHE B 1 45 ? 18.094 -2.715 -10.766 1 85.62 45 PHE B O 1
ATOM 1624 N N . TYR B 1 46 ? 16.781 -1.818 -9.203 1 88.25 46 TYR B N 1
ATOM 1625 C CA . TYR B 1 46 ? 17.75 -0.802 -8.836 1 88.25 46 TYR B CA 1
ATOM 1626 C C . TYR B 1 46 ? 17.391 -0.141 -7.512 1 88.25 46 TYR B C 1
ATOM 1628 O O . TYR B 1 46 ? 16.312 -0.396 -6.961 1 88.25 46 TYR B O 1
ATOM 1636 N N . GLU B 1 47 ? 18.312 0.507 -6.996 1 88.12 47 GLU B N 1
ATOM 1637 C CA . GLU B 1 47 ? 18.078 1.25 -5.762 1 88.12 47 GLU B CA 1
ATOM 1638 C C . GLU B 1 47 ? 17.875 2.734 -6.039 1 88.12 47 GLU B C 1
ATOM 1640 O O . GLU B 1 47 ? 18.406 3.273 -7.008 1 88.12 47 GLU B O 1
ATOM 1645 N N . MET B 1 48 ? 17.016 3.27 -5.27 1 91.25 48 MET B N 1
ATOM 1646 C CA . MET B 1 48 ? 16.781 4.707 -5.352 1 91.25 48 MET B CA 1
ATOM 1647 C C . MET B 1 48 ? 16.969 5.367 -3.992 1 91.25 48 MET B C 1
ATOM 1649 O O . MET B 1 48 ? 16.5 4.859 -2.977 1 91.25 48 MET B O 1
ATOM 1653 N N . GLN B 1 49 ? 17.625 6.469 -3.992 1 90.56 49 GLN B N 1
ATOM 1654 C CA . GLN B 1 49 ? 17.969 7.145 -2.746 1 90.56 49 GLN B CA 1
ATOM 1655 C C . GLN B 1 49 ? 16.734 7.773 -2.1 1 90.56 49 GLN B C 1
ATOM 1657 O O . GLN B 1 49 ? 15.914 8.383 -2.785 1 90.56 49 GLN B O 1
ATOM 1662 N N . LEU B 1 50 ? 16.641 7.531 -0.824 1 89.75 50 LEU B N 1
ATOM 1663 C CA . LEU B 1 50 ? 15.656 8.242 -0.023 1 89.75 50 LEU B CA 1
ATOM 1664 C C . LEU B 1 50 ? 16.109 9.664 0.269 1 89.75 50 LEU B C 1
ATOM 1666 O O . LEU B 1 50 ? 17.266 10.016 0.02 1 89.75 50 LEU B O 1
ATOM 1670 N N . PRO B 1 51 ? 15.086 10.5 0.654 1 89.56 51 PRO B N 1
ATOM 1671 C CA . PRO B 1 51 ? 15.531 11.836 1.063 1 89.56 51 PRO B CA 1
ATOM 1672 C C . PRO B 1 51 ? 16.469 11.797 2.273 1 89.56 51 PRO B C 1
ATOM 1674 O O . PRO B 1 51 ? 16.562 10.766 2.945 1 89.56 51 PRO B O 1
ATOM 1677 N N . ASP B 1 52 ? 17.203 12.859 2.434 1 82.25 52 ASP B N 1
ATOM 1678 C CA . ASP B 1 52 ? 18.062 12.953 3.607 1 82.25 52 ASP B CA 1
ATOM 1679 C C . ASP B 1 52 ? 17.25 12.992 4.895 1 82.25 52 ASP B C 1
ATOM 1681 O O . ASP B 1 52 ? 16.781 14.062 5.301 1 82.25 52 ASP B O 1
ATOM 1685 N N . LEU B 1 53 ? 17.016 11.781 5.289 1 75.75 53 LEU B N 1
ATOM 1686 C CA . LEU B 1 53 ? 16.266 11.711 6.539 1 75.75 53 LEU B CA 1
ATOM 1687 C C . LEU B 1 53 ? 17.156 12.023 7.73 1 75.75 53 LEU B C 1
ATOM 1689 O O . LEU B 1 53 ? 18.391 11.875 7.648 1 75.75 53 LEU B O 1
ATOM 1693 N N . ASP B 1 54 ? 16.609 12.547 8.625 1 66.69 54 ASP B N 1
ATOM 1694 C CA . ASP B 1 54 ? 17.375 12.953 9.797 1 66.69 54 ASP B CA 1
ATOM 1695 C C . ASP B 1 54 ? 18.141 11.766 10.398 1 66.69 54 ASP B C 1
ATOM 1697 O O . ASP B 1 54 ? 17.703 10.617 10.273 1 66.69 54 ASP B O 1
ATOM 1701 N N . VAL B 1 55 ? 19.234 12.023 10.844 1 60.38 55 VAL B N 1
ATOM 1702 C CA . VAL B 1 55 ? 20.188 11.102 11.461 1 60.38 55 VAL B CA 1
ATOM 1703 C C . VAL B 1 55 ? 19.469 10.211 12.461 1 60.38 55 VAL B C 1
ATOM 1705 O O . VAL B 1 55 ? 19.828 9.047 12.656 1 60.38 55 VAL B O 1
ATOM 1708 N N . ASN B 1 56 ? 18.484 10.734 12.977 1 61.81 56 ASN B N 1
ATOM 1709 C CA . ASN B 1 56 ? 17.766 10 14.016 1 61.81 56 ASN B CA 1
ATOM 1710 C C . ASN B 1 56 ? 17.125 8.734 13.453 1 61.81 56 ASN B C 1
ATOM 1712 O O . ASN B 1 56 ? 17.109 7.695 14.109 1 61.81 56 ASN B O 1
ATOM 1716 N N . TYR B 1 57 ? 16.672 8.805 12.273 1 61.78 57 TYR B N 1
ATOM 1717 C CA . TYR B 1 57 ? 16.094 7.645 11.609 1 61.78 57 TYR B CA 1
ATOM 1718 C C . TYR B 1 57 ? 17.109 6.531 11.461 1 61.78 57 TYR B C 1
ATOM 1720 O O . TYR B 1 57 ? 16.844 5.379 11.805 1 61.78 57 TYR B O 1
ATOM 1728 N N . LEU B 1 58 ? 18.172 6.91 11.078 1 61.94 58 LEU B N 1
ATOM 1729 C CA . LEU B 1 58 ? 19.188 5.914 10.789 1 61.94 58 LEU B CA 1
ATOM 1730 C C . LEU B 1 58 ? 19.781 5.34 12.07 1 61.94 58 LEU B C 1
ATOM 1732 O O . LEU B 1 58 ? 20.156 4.172 12.117 1 61.94 58 LEU B O 1
ATOM 1736 N N . SER B 1 59 ? 19.672 6.203 13.047 1 63.91 59 SER B N 1
ATOM 1737 C CA . SER B 1 59 ? 20.297 5.809 14.297 1 63.91 59 SER B CA 1
ATOM 1738 C C . SER B 1 59 ? 19.312 5.102 15.219 1 63.91 59 SER B C 1
ATOM 1740 O O . SER B 1 59 ? 19.703 4.32 16.078 1 63.91 59 SER B O 1
ATOM 1742 N N . HIS B 1 60 ? 18.078 5.523 15.148 1 69.62 60 HIS B N 1
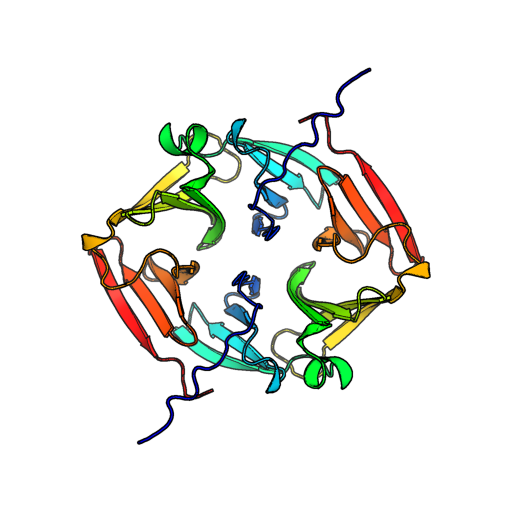ATOM 1743 C CA . HIS B 1 60 ? 17.062 4.969 16.031 1 69.62 60 HIS B CA 1
ATOM 1744 C C . HIS B 1 60 ? 15.867 4.438 15.242 1 69.62 60 HIS B C 1
ATOM 1746 O O . HIS B 1 60 ? 14.742 4.895 15.422 1 69.62 60 HIS B O 1
ATOM 1752 N N . PRO B 1 61 ? 16.156 3.484 14.445 1 62.19 61 PRO B N 1
ATOM 1753 C CA . PRO B 1 61 ? 15.117 3.002 13.539 1 62.19 61 PRO B CA 1
ATOM 1754 C C . PRO B 1 61 ? 13.883 2.494 14.281 1 62.19 61 PRO B C 1
ATOM 1756 O O . PRO B 1 61 ? 12.758 2.617 13.773 1 62.19 61 PRO B O 1
ATOM 1759 N N . GLY B 1 62 ? 14.078 2.09 15.484 1 65.56 62 GLY B N 1
ATOM 1760 C CA . GLY B 1 62 ? 12.961 1.554 16.25 1 65.56 62 GLY B CA 1
ATOM 1761 C C . GLY B 1 62 ? 11.977 2.619 16.688 1 65.56 62 GLY B C 1
ATOM 1762 O O . GLY B 1 62 ? 10.852 2.307 17.078 1 65.56 62 GLY B O 1
ATOM 1763 N N . GLU B 1 63 ? 12.43 3.828 16.562 1 74.12 63 GLU B N 1
ATOM 1764 C CA . GLU B 1 63 ? 11.594 4.934 17.016 1 74.12 63 GLU B CA 1
ATOM 1765 C C . GLU B 1 63 ? 10.969 5.668 15.836 1 74.12 63 GLU B C 1
ATOM 1767 O O . GLU B 1 63 ? 10.203 6.617 16.031 1 74.12 63 GLU B O 1
ATOM 1772 N N . ALA B 1 64 ? 11.352 5.207 14.703 1 74.75 64 ALA B N 1
ATOM 1773 C CA . ALA B 1 64 ? 10.852 5.859 13.5 1 74.75 64 ALA B CA 1
ATOM 1774 C C . ALA B 1 64 ? 9.898 4.945 12.734 1 74.75 64 ALA B C 1
ATOM 1776 O O . ALA B 1 64 ? 10.062 3.721 12.742 1 74.75 64 ALA B O 1
ATOM 1777 N N . ARG B 1 65 ? 8.867 5.586 12.258 1 77.81 65 ARG B N 1
ATOM 1778 C CA . ARG B 1 65 ? 8 4.926 11.281 1 77.81 65 ARG B CA 1
ATOM 1779 C C . ARG B 1 65 ? 8.141 5.566 9.906 1 77.81 65 ARG B C 1
ATOM 1781 O O . ARG B 1 65 ? 8.062 6.793 9.773 1 77.81 65 ARG B O 1
ATOM 1788 N N . VAL B 1 66 ? 8.523 4.652 8.969 1 81.69 66 VAL B N 1
ATOM 1789 C CA . VAL B 1 66 ? 8.703 5.121 7.602 1 81.69 66 VAL B CA 1
ATOM 1790 C C . VAL B 1 66 ? 7.852 4.281 6.652 1 81.69 66 VAL B C 1
ATOM 1792 O O . VAL B 1 66 ? 7.77 3.059 6.797 1 81.69 66 VAL B O 1
ATOM 1795 N N . SER B 1 67 ? 7.203 4.996 5.781 1 84.25 67 SER B N 1
ATOM 1796 C CA . SER B 1 67 ? 6.461 4.27 4.758 1 84.25 67 SER B CA 1
ATOM 1797 C C . SER B 1 67 ? 6.473 5.016 3.43 1 84.25 67 SER B C 1
ATOM 1799 O O . SER B 1 67 ? 6.52 6.25 3.406 1 84.25 67 SER B O 1
ATOM 1801 N N . LEU B 1 68 ? 6.402 4.207 2.395 1 89.38 68 LEU B N 1
ATOM 1802 C CA . LEU B 1 68 ? 6.297 4.762 1.049 1 89.38 68 LEU B CA 1
ATOM 1803 C C . LEU B 1 68 ? 4.84 4.812 0.595 1 89.38 68 LEU B C 1
ATOM 1805 O O . LEU B 1 68 ? 4.012 4.023 1.057 1 89.38 68 LEU B O 1
ATOM 1809 N N . GLY B 1 69 ? 4.613 5.758 -0.257 1 89.56 69 GLY B N 1
ATOM 1810 C CA . GLY B 1 69 ? 3.285 5.887 -0.839 1 89.56 69 GLY B CA 1
ATOM 1811 C C . GLY B 1 69 ? 3.275 6.688 -2.129 1 89.56 69 GLY B C 1
ATOM 1812 O O . GLY B 1 69 ? 4.332 6.953 -2.707 1 89.56 69 GLY B O 1
ATOM 1813 N N . GLU B 1 70 ? 2.08 6.84 -2.654 1 92.06 70 GLU B N 1
ATOM 1814 C CA . GLU B 1 70 ? 1.816 7.719 -3.791 1 92.06 70 GLU B CA 1
ATOM 1815 C C . GLU B 1 70 ? 0.873 8.852 -3.406 1 92.06 70 GLU B C 1
ATOM 1817 O O . GLU B 1 70 ? -0.2 8.609 -2.848 1 92.06 70 GLU B O 1
ATOM 1822 N N . LEU B 1 71 ? 1.356 10.039 -3.611 1 91.5 71 LEU B N 1
ATOM 1823 C CA . LEU B 1 71 ? 0.524 11.211 -3.375 1 91.5 71 LEU B CA 1
ATOM 1824 C C . LEU B 1 71 ? 0.466 12.102 -4.617 1 91.5 71 LEU B C 1
ATOM 1826 O O . LEU B 1 71 ? 1.483 12.656 -5.039 1 91.5 71 LEU B O 1
ATOM 1830 N N . GLY B 1 72 ? -0.706 12.18 -5.195 1 90.31 72 GLY B N 1
ATOM 1831 C CA . GLY B 1 72 ? -0.867 13.008 -6.379 1 90.31 72 GLY B CA 1
ATOM 1832 C C . GLY B 1 72 ? -0.036 12.531 -7.559 1 90.31 72 GLY B C 1
ATOM 1833 O O . GLY B 1 72 ? 0.473 13.344 -8.328 1 90.31 72 GLY B O 1
ATOM 1834 N N . GLY B 1 73 ? 0.236 11.328 -7.641 1 90.81 73 GLY B N 1
ATOM 1835 C CA . GLY B 1 73 ? 1.017 10.781 -8.734 1 90.81 73 GLY B CA 1
ATOM 1836 C C . GLY B 1 73 ? 2.51 10.781 -8.469 1 90.81 73 GLY B C 1
ATOM 1837 O O . GLY B 1 73 ? 3.295 10.305 -9.289 1 90.81 73 GLY B O 1
ATOM 1838 N N . LEU B 1 74 ? 2.898 11.297 -7.387 1 94.44 74 LEU B N 1
ATOM 1839 C CA . LEU B 1 74 ? 4.312 11.391 -7.035 1 94.44 74 LEU B CA 1
ATOM 1840 C C . LEU B 1 74 ? 4.676 10.352 -5.977 1 94.44 74 LEU B C 1
ATOM 1842 O O . LEU B 1 74 ? 3.863 10.031 -5.109 1 94.44 74 LEU B O 1
ATOM 1846 N N . LEU B 1 75 ? 5.938 9.852 -6.039 1 94.56 75 LEU B N 1
ATOM 1847 C CA . LEU B 1 75 ? 6.461 9.016 -4.965 1 94.56 75 LEU B CA 1
ATOM 1848 C C . LEU B 1 75 ? 6.59 9.805 -3.668 1 94.56 75 LEU B C 1
ATOM 1850 O O . LEU B 1 75 ? 7.086 10.938 -3.672 1 94.56 75 LEU B O 1
ATOM 1854 N N . SER B 1 76 ? 6.102 9.203 -2.643 1 93.12 76 SER B N 1
ATOM 1855 C CA . SER B 1 76 ? 6.094 9.93 -1.378 1 93.12 76 SER B CA 1
ATOM 1856 C C . SER B 1 76 ? 6.66 9.078 -0.247 1 93.12 76 SER B C 1
ATOM 1858 O O . SER B 1 76 ? 6.711 7.848 -0.354 1 93.12 76 SER B O 1
ATOM 1860 N N . LEU B 1 77 ? 7.148 9.742 0.756 1 90.94 77 LEU B N 1
ATOM 1861 C CA . LEU B 1 77 ? 7.688 9.141 1.967 1 90.94 77 LEU B CA 1
ATOM 1862 C C . LEU B 1 77 ? 7.066 9.758 3.213 1 90.94 77 LEU B C 1
ATOM 1864 O O . LEU B 1 77 ? 7.055 10.984 3.359 1 90.94 77 LEU B O 1
ATOM 1868 N N . PHE B 1 78 ? 6.41 8.836 3.975 1 88.62 78 PHE B N 1
ATOM 1869 C CA . PHE B 1 78 ? 5.91 9.227 5.289 1 88.62 78 PHE B CA 1
ATOM 1870 C C . PHE B 1 78 ? 6.914 8.867 6.379 1 88.62 78 PHE B C 1
ATOM 1872 O O . PHE B 1 78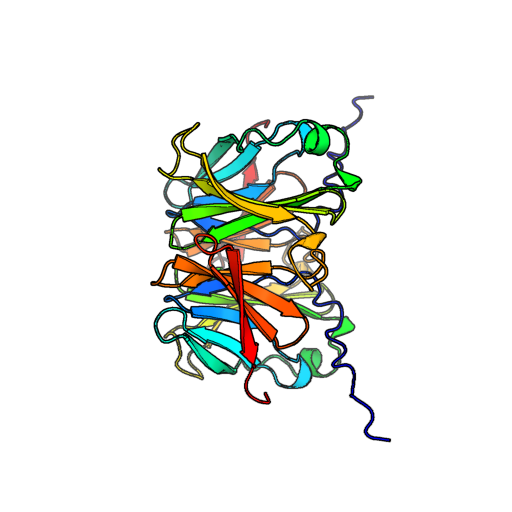 ? 7.375 7.73 6.453 1 88.62 78 PHE B O 1
ATOM 1879 N N . TYR B 1 79 ? 7.254 9.883 7.094 1 84.31 79 TYR B N 1
ATOM 1880 C CA . TYR B 1 79 ? 8.234 9.703 8.164 1 84.31 79 TYR B CA 1
ATOM 1881 C C . TYR B 1 79 ? 7.711 10.25 9.484 1 84.31 79 TYR B C 1
ATOM 1883 O O . TYR B 1 79 ? 7.262 11.398 9.547 1 84.31 79 TYR B O 1
ATOM 1891 N N . MET B 1 80 ? 7.695 9.344 10.438 1 81.06 80 MET B N 1
ATOM 1892 C CA . MET B 1 80 ? 7.312 9.734 11.789 1 81.06 80 MET B CA 1
ATOM 1893 C C . MET B 1 80 ? 8.406 9.367 12.797 1 81.06 80 MET B C 1
ATOM 1895 O O . MET B 1 80 ? 8.852 8.227 12.844 1 81.06 80 MET B O 1
ATOM 1899 N N . PHE B 1 81 ? 8.812 10.352 13.578 1 78.25 81 PHE B N 1
ATOM 1900 C CA . PHE B 1 81 ? 9.828 10.102 14.594 1 78.25 81 PHE B CA 1
ATOM 1901 C C . PHE B 1 81 ? 9.25 10.305 15.992 1 78.25 81 PHE B C 1
ATOM 1903 O O . PHE B 1 81 ? 8.742 11.375 16.312 1 78.25 81 PHE B O 1
ATOM 1910 N N . GLN B 1 82 ? 9.383 9.25 16.812 1 76 82 GLN B N 1
ATOM 1911 C CA . GLN B 1 82 ? 8.961 9.227 18.203 1 76 82 GLN B CA 1
ATOM 1912 C C . GLN B 1 82 ? 7.555 9.797 18.359 1 76 82 GLN B C 1
ATOM 1914 O O . GLN B 1 82 ? 7.27 10.508 19.328 1 76 82 GLN B O 1
ATOM 1919 N N . ALA B 1 83 ? 6.723 9.664 17.375 1 71.75 83 ALA B N 1
ATOM 1920 C CA . ALA B 1 83 ? 5.344 10.148 17.406 1 71.75 83 ALA B CA 1
ATOM 1921 C C . ALA B 1 83 ? 5.289 11.641 17.719 1 71.75 83 ALA B C 1
ATOM 1923 O O . ALA B 1 83 ? 4.254 12.156 18.141 1 71.75 83 ALA B O 1
ATOM 1924 N N . LYS B 1 84 ? 6.414 12.273 17.594 1 75.12 84 LYS B N 1
ATOM 1925 C CA . LYS B 1 84 ? 6.477 13.695 17.906 1 75.12 84 LYS B CA 1
ATOM 1926 C C . LYS B 1 84 ? 6.41 14.547 16.656 1 75.12 84 LYS B C 1
ATOM 1928 O O . LYS B 1 84 ? 5.949 15.688 16.688 1 75.12 84 LYS B O 1
ATOM 1933 N N . GLU B 1 85 ? 6.953 13.945 15.617 1 80.31 85 GLU B N 1
ATOM 1934 C CA . GLU B 1 85 ? 6.98 14.703 14.375 1 80.31 85 GLU B CA 1
ATOM 1935 C C . GLU B 1 85 ? 6.672 13.812 13.18 1 80.31 85 GLU B C 1
ATOM 1937 O O . GLU B 1 85 ? 7.125 12.664 13.117 1 80.31 85 GLU B O 1
ATOM 1942 N N . VAL B 1 86 ? 5.84 14.445 12.359 1 81.31 86 VAL B N 1
ATOM 1943 C CA . VAL B 1 86 ? 5.516 13.742 11.125 1 81.31 86 VAL B CA 1
ATOM 1944 C C . VAL B 1 86 ? 5.922 14.594 9.922 1 81.31 86 VAL B C 1
ATOM 1946 O O . VAL B 1 86 ? 5.734 15.812 9.93 1 81.31 86 VAL B O 1
ATOM 1949 N N . ASN B 1 87 ? 6.633 13.953 9.055 1 85.81 87 ASN B N 1
ATOM 1950 C CA . ASN B 1 87 ? 6.992 14.594 7.793 1 85.81 87 ASN B CA 1
ATOM 1951 C C . ASN B 1 87 ? 6.551 13.766 6.594 1 85.81 87 ASN B C 1
ATOM 1953 O O . ASN B 1 87 ? 6.559 12.531 6.648 1 85.81 87 ASN B O 1
ATOM 1957 N N . ILE B 1 88 ? 6.113 14.484 5.605 1 89.75 88 ILE B N 1
ATOM 1958 C CA . ILE B 1 88 ? 5.828 13.852 4.324 1 89.75 88 ILE B CA 1
ATOM 1959 C C . ILE B 1 88 ? 6.703 14.469 3.234 1 89.75 88 ILE B C 1
ATOM 1961 O O . ILE B 1 88 ? 6.754 15.695 3.09 1 89.75 88 ILE B O 1
ATOM 1965 N N . TRP B 1 89 ? 7.422 13.586 2.562 1 91.88 89 TRP B N 1
ATOM 1966 C CA . TRP B 1 89 ? 8.25 13.984 1.429 1 91.88 89 TRP B CA 1
ATOM 1967 C C . TRP B 1 89 ? 7.652 13.484 0.116 1 91.88 89 TRP B C 1
ATOM 1969 O O . TRP B 1 89 ? 7.059 12.406 0.065 1 91.88 89 TRP B O 1
ATOM 1979 N N . VAL B 1 90 ? 7.805 14.32 -0.955 1 94.06 90 VAL B N 1
ATOM 1980 C CA . VAL B 1 90 ? 7.461 13.867 -2.299 1 94.06 90 VAL B CA 1
ATOM 1981 C C . VAL B 1 90 ? 8.648 14.07 -3.234 1 94.06 90 VAL B C 1
ATOM 1983 O O . VAL B 1 90 ? 9.414 15.023 -3.086 1 94.06 90 VAL B O 1
ATOM 1986 N N . MET B 1 91 ? 8.766 13.109 -4.113 1 95.56 91 MET B N 1
ATOM 1987 C CA . MET B 1 91 ? 9.781 13.258 -5.152 1 95.56 91 MET B CA 1
ATOM 1988 C C . MET B 1 91 ? 9.266 14.117 -6.305 1 95.56 91 MET B C 1
ATOM 1990 O O . MET B 1 91 ? 8.391 13.688 -7.059 1 95.56 91 MET B O 1
ATOM 1994 N N . GLY B 1 92 ? 9.852 15.258 -6.453 1 94.44 92 GLY B N 1
ATOM 1995 C CA . GLY B 1 92 ? 9.367 16.203 -7.445 1 94.44 92 GLY B CA 1
ATOM 1996 C C . GLY B 1 92 ? 9.477 15.688 -8.867 1 94.44 92 GLY B C 1
ATOM 1997 O O . GLY B 1 92 ? 8.594 15.938 -9.688 1 94.44 92 GLY B O 1
ATOM 1998 N N . GLU B 1 93 ? 10.57 15.18 -9.219 1 95.62 93 GLU B N 1
ATOM 1999 C CA . GLU B 1 93 ? 10.789 14.492 -10.484 1 95.62 93 GLU B CA 1
ATOM 2000 C C . GLU B 1 93 ? 11.18 13.031 -10.266 1 95.62 93 GLU B C 1
ATOM 2002 O O . GLU B 1 93 ? 12.203 12.742 -9.648 1 95.62 93 GLU B O 1
ATOM 2007 N N . TYR B 1 94 ? 10.383 12.219 -10.805 1 95.44 94 TYR B N 1
ATOM 2008 C CA . TYR B 1 94 ? 10.57 10.797 -10.523 1 95.44 94 TYR B CA 1
ATOM 2009 C C . TYR B 1 94 ? 11.953 10.328 -10.977 1 95.44 94 TYR B C 1
ATOM 2011 O O . TYR B 1 94 ? 12.359 10.586 -12.109 1 95.44 94 TYR B O 1
ATOM 2019 N N . GLY B 1 95 ? 12.578 9.656 -10.086 1 93.38 95 GLY B N 1
ATOM 2020 C CA . GLY B 1 95 ? 13.844 9.023 -10.422 1 93.38 95 GLY B CA 1
ATOM 2021 C C . GLY B 1 95 ? 15.023 9.969 -10.305 1 93.38 95 GLY B C 1
ATOM 2022 O O . GLY B 1 95 ? 16.172 9.562 -10.477 1 93.38 95 GLY B O 1
ATOM 2023 N N . VAL B 1 96 ? 14.781 11.195 -10.117 1 93.19 96 VAL B N 1
ATOM 2024 C CA . VAL B 1 96 ? 15.875 12.164 -10 1 93.19 96 VAL B CA 1
ATOM 2025 C C . VAL B 1 96 ? 16.188 12.422 -8.523 1 93.19 96 VAL B C 1
ATOM 2027 O O . VAL B 1 96 ? 15.383 13.047 -7.82 1 93.19 96 VAL B O 1
ATOM 2030 N N . ALA B 1 97 ? 17.422 11.984 -8.227 1 85.19 97 ALA B N 1
ATOM 2031 C CA . ALA B 1 97 ? 17.875 12.125 -6.84 1 85.19 97 ALA B CA 1
ATOM 2032 C C . ALA B 1 97 ? 17.938 13.594 -6.434 1 85.19 97 ALA B C 1
ATOM 2034 O O . ALA B 1 97 ? 18.312 14.453 -7.234 1 85.19 97 ALA B O 1
ATOM 2035 N N . GLY B 1 98 ? 17.547 13.969 -5.316 1 87.94 98 GLY B N 1
ATOM 2036 C CA . GLY B 1 98 ? 17.688 15.328 -4.816 1 87.94 98 GLY B CA 1
ATOM 2037 C C . GLY B 1 98 ? 16.438 16.172 -5.031 1 87.94 98 GLY B C 1
ATOM 2038 O O . GLY B 1 98 ? 16.391 17.328 -4.625 1 87.94 98 GLY B O 1
ATOM 2039 N N . THR B 1 99 ? 15.516 15.672 -5.77 1 93.5 99 THR B N 1
ATOM 2040 C CA . THR B 1 99 ? 14.32 16.469 -6.043 1 93.5 99 THR B CA 1
ATOM 2041 C C . THR B 1 99 ? 13.258 16.234 -4.98 1 93.5 99 THR B C 1
ATOM 2043 O O . THR B 1 99 ? 12.125 16.703 -5.105 1 93.5 99 THR B O 1
ATOM 2046 N N . TRP B 1 100 ? 13.641 15.453 -3.969 1 94.88 100 TRP B N 1
ATOM 2047 C CA . TRP B 1 100 ? 12.719 15.273 -2.852 1 94.88 100 TRP B CA 1
ATOM 2048 C C . TRP B 1 100 ? 12.445 16.609 -2.16 1 94.88 100 TRP B C 1
ATOM 2050 O O . TRP B 1 100 ? 13.375 17.359 -1.858 1 94.88 100 TRP B O 1
ATOM 2060 N N . THR B 1 101 ? 11.18 16.891 -2.023 1 92.88 101 THR B N 1
ATOM 2061 C CA . THR B 1 101 ? 10.766 18.078 -1.278 1 92.88 101 THR B CA 1
ATOM 2062 C C . THR B 1 101 ? 9.836 17.688 -0.13 1 92.88 101 THR B C 1
ATOM 2064 O O . THR B 1 101 ? 8.984 16.812 -0.276 1 92.88 101 THR B O 1
ATOM 2067 N N . LYS B 1 102 ? 10.094 18.344 0.977 1 89.62 102 LYS B N 1
ATOM 2068 C CA . LYS B 1 102 ? 9.211 18.156 2.121 1 89.62 102 LYS B CA 1
ATOM 2069 C C . LYS B 1 102 ? 7.891 18.891 1.928 1 89.62 102 LYS B C 1
ATOM 2071 O O . LYS B 1 102 ? 7.879 20.109 1.745 1 89.62 102 LYS B O 1
ATOM 2076 N N . LEU B 1 103 ? 6.824 18.141 1.856 1 85.75 103 LEU B N 1
ATOM 2077 C CA . LEU B 1 103 ? 5.508 18.734 1.652 1 85.75 103 LEU B CA 1
ATOM 2078 C C . LEU B 1 103 ? 4.973 19.312 2.951 1 85.75 103 LEU B C 1
ATOM 2080 O O . LEU B 1 103 ? 4.332 20.375 2.939 1 85.75 103 LEU B O 1
ATOM 2084 N N . PHE B 1 104 ? 5.184 18.609 4.012 1 81.38 104 PHE B N 1
ATOM 2085 C CA . PHE B 1 104 ? 4.785 19.203 5.281 1 81.38 104 PHE B CA 1
ATOM 2086 C C . PHE B 1 104 ? 5.523 18.547 6.441 1 81.38 104 PHE B C 1
ATOM 2088 O O . PHE B 1 104 ? 6.074 17.453 6.301 1 81.38 104 PHE B O 1
ATOM 2095 N N . LYS B 1 105 ? 5.609 19.312 7.422 1 80.94 105 LYS B N 1
ATOM 2096 C CA . LYS B 1 105 ? 6.145 18.922 8.727 1 80.94 105 LYS B CA 1
ATOM 2097 C C . LYS B 1 105 ? 5.219 19.375 9.852 1 80.94 105 LYS B C 1
ATOM 2099 O O . LYS B 1 105 ? 4.848 20.547 9.93 1 80.94 105 LYS B O 1
ATOM 2104 N N . VAL B 1 106 ? 4.727 18.297 10.531 1 77.19 106 VAL B N 1
ATOM 2105 C CA . VAL B 1 106 ? 3.811 18.656 11.609 1 77.19 106 VAL B CA 1
ATOM 2106 C C . VAL B 1 106 ? 4.297 18.047 12.922 1 77.19 106 VAL B C 1
ATOM 2108 O O . VAL B 1 106 ? 4.66 16.875 12.969 1 77.19 106 VAL B O 1
ATOM 2111 N N . GLY B 1 107 ? 4.312 18.828 13.883 1 73.88 107 GLY B N 1
ATOM 2112 C CA . GLY B 1 107 ? 4.609 18.359 15.227 1 73.88 107 GLY B CA 1
ATOM 2113 C C . GLY B 1 107 ? 3.385 17.844 15.961 1 73.88 107 G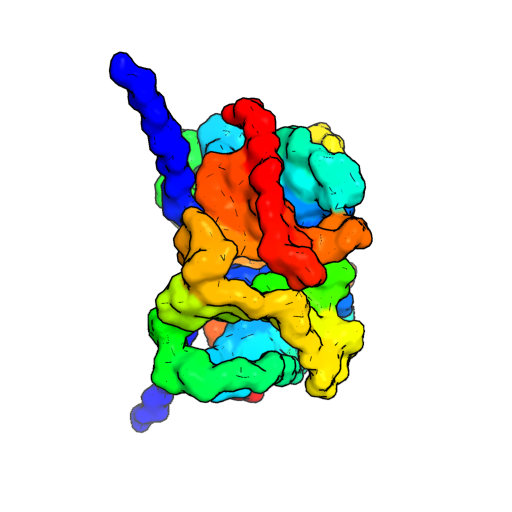LY B C 1
ATOM 2114 O O . GLY B 1 107 ? 2.256 18.219 15.633 1 73.88 107 GLY B O 1
ATOM 2115 N N . GLN B 1 108 ? 3.641 16.922 16.859 1 69.12 108 GLN B N 1
ATOM 2116 C CA . GLN B 1 108 ? 2.549 16.328 17.625 1 69.12 108 GLN B CA 1
ATOM 2117 C C . GLN B 1 108 ? 1.682 17.406 18.266 1 69.12 108 GLN B C 1
ATOM 2119 O O . GLN B 1 108 ? 0.461 17.25 18.359 1 69.12 108 GLN B O 1
ATOM 2124 N N . ASN B 1 109 ? 2.262 18.391 18.625 1 66.38 109 ASN B N 1
ATOM 2125 C CA . ASN B 1 109 ? 1.509 19.453 19.297 1 66.38 109 ASN B CA 1
ATOM 2126 C C . ASN B 1 109 ? 0.613 20.203 18.328 1 66.38 109 ASN B C 1
ATOM 2128 O O . ASN B 1 109 ? -0.286 20.938 18.734 1 66.38 109 ASN B O 1
ATOM 2132 N N . GLU B 1 110 ? 0.844 19.938 17.125 1 65.88 110 GLU B N 1
ATOM 2133 C CA . GLU B 1 110 ? 0.114 20.703 16.125 1 65.88 110 GLU B CA 1
ATOM 2134 C C . GLU B 1 110 ? -1.131 19.953 15.656 1 65.88 110 GLU B C 1
ATOM 2136 O O . GLU B 1 110 ? -2.018 20.531 15.031 1 65.88 110 GLU B O 1
ATOM 2141 N N . MET B 1 111 ? -1.112 18.688 15.969 1 62.34 111 MET B N 1
ATOM 2142 C CA . MET B 1 111 ? -2.289 17.922 15.57 1 62.34 111 MET B CA 1
ATOM 2143 C C . MET B 1 111 ? -2.957 17.281 16.781 1 62.34 111 MET B C 1
ATOM 2145 O O . MET B 1 111 ? -2.281 16.891 17.734 1 62.34 111 MET B O 1
ATOM 2149 N N . SER B 1 112 ? -4.188 17.391 16.891 1 63.03 112 SER B N 1
ATOM 2150 C CA . SER B 1 112 ? -4.98 16.797 17.969 1 63.03 112 SER B CA 1
ATOM 2151 C C . SER B 1 112 ? -5.047 15.281 17.828 1 63.03 112 SER B C 1
ATOM 2153 O O . SER B 1 112 ? -5.852 14.633 18.5 1 63.03 112 SER B O 1
ATOM 2155 N N . VAL B 1 113 ? -4.336 14.828 16.953 1 61.53 113 VAL B N 1
ATOM 2156 C CA . VAL B 1 113 ? -4.43 13.391 16.734 1 61.53 113 VAL B CA 1
ATOM 2157 C C . VAL B 1 113 ? -3.07 12.742 16.984 1 61.53 113 VAL B C 1
ATOM 2159 O O . VAL B 1 113 ? -2.027 13.375 16.812 1 61.53 113 VAL B O 1
ATOM 2162 N N . LEU B 1 114 ? -3.229 11.562 17.5 1 64.69 114 LEU B N 1
ATOM 2163 C CA . LEU B 1 114 ? -2.006 10.789 17.672 1 64.69 114 LEU B CA 1
ATOM 2164 C C . LEU B 1 114 ? -1.411 10.398 16.328 1 64.69 114 LEU B C 1
ATOM 2166 O O . LEU B 1 114 ? -2.104 9.828 15.477 1 64.69 114 LEU B O 1
ATOM 2170 N N . PHE B 1 115 ? -0.19 10.781 16.109 1 64.5 115 PHE B N 1
ATOM 2171 C CA . PHE B 1 115 ? 0.498 10.617 14.836 1 64.5 115 PHE B CA 1
ATOM 2172 C C . PHE B 1 115 ? 0.586 9.141 14.453 1 64.5 115 PHE B C 1
ATOM 2174 O O . PHE B 1 115 ? 0.617 8.805 13.273 1 64.5 115 PHE B O 1
ATOM 2181 N N . GLU B 1 116 ? 0.504 8.312 15.477 1 65.56 116 GLU B N 1
ATOM 2182 C CA . GLU B 1 116 ? 0.674 6.883 15.242 1 65.56 116 GLU B CA 1
ATOM 2183 C C . GLU B 1 116 ? -0.478 6.316 14.414 1 65.56 116 GLU B C 1
ATOM 2185 O O . GLU B 1 116 ? -0.357 5.242 13.828 1 65.56 116 GLU B O 1
ATOM 2190 N N . PHE B 1 117 ? -1.487 7.105 14.258 1 67.19 117 PHE B N 1
ATOM 2191 C CA . PHE B 1 117 ? -2.66 6.582 13.562 1 67.19 117 PHE B CA 1
ATOM 2192 C C . PHE B 1 117 ? -2.877 7.305 12.242 1 67.19 117 PHE B C 1
ATOM 2194 O O . PHE B 1 117 ? -3.922 7.148 11.609 1 67.19 117 PHE B O 1
ATOM 2201 N N . LEU B 1 118 ? -1.881 8.031 11.875 1 74.44 118 LEU B N 1
ATOM 2202 C CA . LEU B 1 118 ? -2.051 8.797 10.648 1 74.44 118 LEU B CA 1
ATOM 2203 C C . LEU B 1 118 ? -1.486 8.039 9.453 1 74.44 118 LEU B C 1
ATOM 2205 O O . LEU B 1 118 ? -0.355 7.551 9.5 1 74.44 118 LEU B O 1
ATOM 2209 N N . HIS B 1 119 ? -2.354 8 8.469 1 79.62 119 HIS B N 1
ATOM 2210 C CA . HIS B 1 119 ? -1.96 7.387 7.203 1 79.62 119 HIS B CA 1
ATOM 2211 C C . HIS B 1 119 ? -2.33 8.273 6.02 1 79.62 119 HIS B C 1
ATOM 2213 O O . HIS B 1 119 ? -3.49 8.312 5.605 1 79.62 119 HIS B O 1
ATOM 2219 N N . PRO B 1 120 ? -1.318 9.008 5.469 1 85.88 120 PRO B N 1
ATOM 2220 C CA . PRO B 1 120 ? -1.64 9.75 4.25 1 85.88 120 PRO B CA 1
ATOM 2221 C C . PRO B 1 120 ? -2.043 8.844 3.092 1 85.88 120 PRO B C 1
ATOM 2223 O O . PRO B 1 120 ? -1.292 7.93 2.727 1 85.88 120 PRO B O 1
ATOM 2226 N N . ILE B 1 121 ? -3.195 9.102 2.582 1 86.12 121 ILE B N 1
ATOM 2227 C CA . ILE B 1 121 ? -3.707 8.141 1.609 1 86.12 121 ILE B CA 1
ATOM 2228 C C . ILE B 1 121 ? -3.953 8.844 0.275 1 86.12 121 ILE B C 1
ATOM 2230 O O . ILE B 1 121 ? -4.336 8.203 -0.708 1 86.12 121 ILE B O 1
ATOM 2234 N N . GLY B 1 122 ? -3.734 10.125 0.274 1 88.69 122 GLY B N 1
ATOM 2235 C CA . GLY B 1 122 ? -3.961 10.82 -0.984 1 88.69 122 GLY B CA 1
ATOM 2236 C C . GLY B 1 122 ? -3.76 12.32 -0.884 1 88.69 122 GLY B C 1
ATOM 2237 O O . GLY B 1 122 ? -3.529 12.852 0.205 1 88.69 122 GLY B O 1
ATOM 2238 N N . LEU B 1 123 ? -3.756 12.898 -2.035 1 90.5 123 LEU B N 1
ATOM 2239 C CA . LEU B 1 123 ? -3.707 14.352 -2.207 1 90.5 123 LEU B CA 1
ATOM 2240 C C . LEU B 1 123 ? -4.895 14.844 -3.023 1 90.5 123 LEU B C 1
ATOM 2242 O O . LEU B 1 123 ? -5.168 14.32 -4.105 1 90.5 123 LEU B O 1
ATOM 2246 N N . SER B 1 124 ? -5.566 15.727 -2.387 1 88.5 124 SER B N 1
ATOM 2247 C CA . SER B 1 124 ? -6.699 16.281 -3.107 1 88.5 124 SER B CA 1
ATOM 2248 C C . SER B 1 124 ? -6.238 17.25 -4.195 1 88.5 124 SER B C 1
ATOM 2250 O O . SER B 1 124 ? -5.07 17.641 -4.234 1 88.5 124 SER B O 1
ATOM 2252 N N . LYS B 1 125 ? -7.246 17.641 -4.992 1 84.25 125 LYS B N 1
ATOM 2253 C CA . LYS B 1 125 ? -6.953 18.578 -6.07 1 84.25 125 LYS B CA 1
ATOM 2254 C C . LYS B 1 125 ? -6.523 19.938 -5.516 1 84.25 125 LYS B C 1
ATOM 2256 O O . LYS B 1 125 ? -5.715 20.641 -6.129 1 84.25 125 LYS B O 1
ATOM 2261 N N . SER B 1 126 ? -7.066 20.266 -4.395 1 86.25 126 SER B N 1
ATOM 2262 C CA . SER B 1 126 ? -6.758 21.562 -3.801 1 86.25 126 SER B CA 1
ATOM 2263 C C . SER B 1 126 ? -5.426 21.531 -3.057 1 86.25 126 SER B C 1
ATOM 2265 O O . SER B 1 126 ? -4.984 22.547 -2.512 1 86.25 126 SER B O 1
ATOM 2267 N N . GLY B 1 127 ? -4.859 20.453 -3.029 1 87.12 127 GLY B N 1
ATOM 2268 C CA . GLY B 1 127 ? -3.561 20.344 -2.383 1 87.12 127 GLY B CA 1
ATOM 2269 C C . GLY B 1 127 ? -3.652 19.891 -0.937 1 87.12 127 GLY B C 1
ATOM 2270 O O . GLY B 1 127 ? -2.658 19.922 -0.209 1 87.12 127 GLY B O 1
ATOM 2271 N N . GLU B 1 128 ? -4.781 19.5 -0.507 1 90.81 128 GLU B N 1
ATOM 2272 C CA . GLU B 1 128 ? -4.926 18.969 0.849 1 90.81 128 GLU B CA 1
ATOM 2273 C C . GLU B 1 128 ? -4.496 17.516 0.927 1 90.81 128 GLU B C 1
ATOM 2275 O O . GLU B 1 128 ? -4.781 16.734 0.023 1 90.81 128 GLU B O 1
ATOM 2280 N N . ILE B 1 129 ? -3.832 17.219 2.008 1 90.06 129 ILE B N 1
ATOM 2281 C CA . ILE B 1 129 ? -3.441 15.836 2.254 1 90.06 129 ILE B CA 1
ATOM 2282 C C . ILE B 1 129 ? -4.598 15.086 2.91 1 90.06 129 ILE B C 1
ATOM 2284 O O . ILE B 1 129 ? -5.172 15.555 3.895 1 90.06 129 ILE B O 1
ATOM 2288 N N . ILE B 1 130 ? -4.891 13.992 2.301 1 88.88 130 ILE B N 1
ATOM 2289 C CA . ILE B 1 130 ? -5.93 13.133 2.855 1 88.88 130 ILE B CA 1
ATOM 2290 C C . ILE B 1 130 ? -5.305 12.102 3.795 1 88.88 130 ILE B C 1
ATOM 2292 O O . ILE B 1 130 ? -4.445 11.32 3.383 1 88.88 130 ILE B O 1
ATOM 2296 N N . ILE B 1 131 ? -5.711 12.133 4.984 1 85.69 131 ILE B N 1
ATOM 2297 C CA . ILE B 1 131 ? -5.109 11.289 6.016 1 85.69 131 ILE B CA 1
ATOM 2298 C C . ILE B 1 131 ? -6.18 10.406 6.652 1 85.69 131 ILE B C 1
ATOM 2300 O O . ILE B 1 131 ? -7.219 10.906 7.098 1 85.69 131 ILE B O 1
ATOM 2304 N N . ARG B 1 132 ? -5.816 9.133 6.555 1 81.81 132 ARG B N 1
ATOM 2305 C CA . ARG B 1 132 ? -6.672 8.203 7.285 1 81.81 132 ARG B CA 1
ATOM 2306 C C . ARG B 1 132 ? -6.23 8.078 8.742 1 81.81 132 ARG B C 1
ATOM 2308 O O . ARG B 1 132 ? -5.055 7.836 9.023 1 81.81 132 ARG B O 1
ATOM 2315 N N . LYS B 1 133 ? -6.992 8.359 9.578 1 72.25 133 LYS B N 1
ATOM 2316 C CA . LYS B 1 133 ? -6.707 8.195 11 1 72.25 133 LYS B CA 1
ATOM 2317 C C . LYS B 1 133 ? -7.227 6.852 11.516 1 72.25 133 LYS B C 1
ATOM 2319 O O . LYS B 1 133 ? -7.254 5.867 10.773 1 72.25 133 LYS B O 1
ATOM 2324 N N . ASP B 1 134 ? -8.148 6.777 12.414 1 62.75 134 ASP B N 1
ATOM 2325 C CA . ASP B 1 134 ? -8.781 5.59 12.984 1 62.75 134 ASP B CA 1
ATOM 2326 C C . ASP B 1 134 ? -9.992 5.164 12.164 1 62.75 134 ASP B C 1
ATOM 2328 O O . ASP B 1 134 ? -10.289 5.758 11.125 1 62.75 134 ASP B O 1
ATOM 2332 N N . GLU B 1 135 ? -10.523 4.18 12.625 1 57.06 135 GLU B N 1
ATOM 2333 C CA . GLU B 1 135 ? -11.664 3.516 12.008 1 57.06 135 GLU B CA 1
ATOM 2334 C C . GLU B 1 135 ? -12.758 4.516 11.641 1 57.06 135 GLU B C 1
ATOM 2336 O O . GLU B 1 135 ? -13.672 4.754 12.43 1 57.06 135 GLU B O 1
ATOM 2341 N N . GLY B 1 136 ? -12.602 5.062 10.414 1 59.06 136 GLY B N 1
ATOM 2342 C CA . GLY B 1 136 ? -13.766 5.73 9.867 1 59.06 136 GLY B CA 1
ATOM 2343 C C . GLY B 1 136 ? -13.594 7.234 9.75 1 59.06 136 GLY B C 1
ATOM 2344 O O . GLY B 1 136 ? -14.562 7.961 9.531 1 59.06 136 GLY B O 1
ATOM 2345 N N . GLN B 1 137 ? -12.414 7.699 10.102 1 72.12 137 GLN B N 1
ATOM 2346 C CA . GLN B 1 137 ? -12.305 9.148 9.953 1 72.12 137 GLN B CA 1
ATOM 2347 C C . GLN B 1 137 ? -11.141 9.516 9.031 1 72.12 137 GLN B C 1
ATOM 2349 O O . GLN B 1 137 ? -10.094 8.859 9.055 1 72.12 137 GLN B O 1
ATOM 2354 N N . LEU B 1 138 ? -11.547 10.445 8.164 1 82.19 138 LEU B N 1
ATOM 2355 C CA . LEU B 1 138 ? -10.516 11.031 7.316 1 82.19 138 LEU B CA 1
ATOM 2356 C C . LEU B 1 138 ? -10.25 12.484 7.695 1 82.19 138 LEU B C 1
ATOM 2358 O O . LEU B 1 138 ? -11.18 13.211 8.062 1 82.19 138 LEU B O 1
ATOM 2362 N N . LEU B 1 139 ? -9.078 12.781 7.746 1 84.12 139 LEU B N 1
ATOM 2363 C CA . LEU B 1 139 ? -8.633 14.156 7.938 1 84.12 139 LEU B CA 1
ATOM 2364 C C . LEU B 1 139 ? -8.078 14.742 6.641 1 84.12 139 LEU B C 1
ATOM 2366 O O . LEU B 1 139 ? -7.305 14.078 5.945 1 84.12 139 LEU B O 1
ATOM 2370 N N . LEU B 1 140 ? -8.664 15.852 6.305 1 87.25 140 LEU B N 1
ATOM 2371 C CA . LEU B 1 140 ? -8.062 16.641 5.23 1 87.25 140 LEU B CA 1
ATOM 2372 C C . LEU B 1 140 ? -7.168 17.734 5.797 1 87.25 140 LEU B C 1
ATOM 2374 O O . LEU B 1 140 ? -7.641 18.609 6.531 1 87.25 140 LEU B O 1
ATOM 2378 N N . TYR B 1 141 ? -5.926 17.656 5.48 1 87.12 141 TYR B N 1
ATOM 2379 C CA . TYR B 1 141 ? -4.953 18.594 6.031 1 87.12 141 TYR B CA 1
ATOM 2380 C C . TYR B 1 141 ? -4.402 19.516 4.945 1 87.12 141 TYR B C 1
ATOM 2382 O O . TYR B 1 141 ? -3.936 19.047 3.904 1 87.12 141 TYR B O 1
ATOM 2390 N N . ASP B 1 142 ? -4.457 20.766 5.25 1 88 142 ASP B N 1
ATOM 2391 C CA . ASP B 1 142 ? -3.879 21.766 4.359 1 88 142 ASP B CA 1
ATOM 2392 C C . ASP B 1 142 ? -2.49 22.188 4.84 1 88 142 ASP B C 1
ATOM 2394 O O . ASP B 1 142 ? -2.365 22.938 5.805 1 88 142 ASP B O 1
ATOM 2398 N N . PRO B 1 143 ? -1.544 21.75 4.16 1 82.56 143 PRO B N 1
ATOM 2399 C CA . PRO B 1 143 ? -0.19 22.094 4.609 1 82.56 143 PRO B CA 1
ATOM 2400 C C . PRO B 1 143 ? 0.141 23.562 4.441 1 82.56 143 PRO B C 1
ATOM 2402 O O . PRO B 1 143 ? 1.009 24.094 5.141 1 82.56 143 PRO B O 1
ATOM 2405 N N . LYS B 1 144 ? -0.457 24.234 3.555 1 83.69 144 LYS B N 1
ATOM 2406 C CA . LYS B 1 144 ? -0.209 25.656 3.352 1 83.69 144 LYS B CA 1
ATOM 2407 C C . LYS B 1 144 ? -0.742 26.484 4.52 1 83.69 144 LYS B C 1
ATOM 2409 O O . LYS B 1 144 ? -0.111 27.453 4.941 1 83.69 144 LYS B O 1
ATOM 2414 N N . GLN B 1 145 ? -1.821 26.094 4.996 1 83.56 145 GLN B N 1
ATOM 2415 C CA . GLN B 1 145 ? -2.461 26.828 6.074 1 83.56 145 GLN B CA 1
ATOM 2416 C C . GLN B 1 145 ? -2.223 26.172 7.426 1 83.56 145 GLN B C 1
ATOM 2418 O O . GLN B 1 145 ? -2.619 26.703 8.469 1 83.56 145 GLN B O 1
ATOM 2423 N N . ASN B 1 146 ? -1.62 24.984 7.344 1 80.69 146 ASN B N 1
ATOM 2424 C CA . ASN B 1 146 ? -1.384 24.203 8.555 1 80.69 146 ASN B CA 1
ATOM 2425 C C . ASN B 1 146 ? -2.678 23.969 9.32 1 80.69 146 ASN B C 1
ATOM 2427 O O . ASN B 1 146 ? -2.744 24.219 10.531 1 80.69 146 ASN B O 1
ATOM 2431 N N . SER B 1 147 ? -3.627 23.562 8.594 1 82.62 147 SER B N 1
ATOM 2432 C CA . SER B 1 147 ? -4.93 23.297 9.195 1 82.62 147 SER B CA 1
ATOM 2433 C C . SER B 1 147 ? -5.57 22.047 8.609 1 82.62 147 SER B C 1
ATOM 2435 O O . SER B 1 147 ? -5.238 21.641 7.492 1 82.62 147 SER B O 1
ATOM 2437 N N . GLY B 1 148 ? -6.418 21.469 9.477 1 82.62 148 GLY B N 1
ATOM 2438 C CA . GLY B 1 148 ? -7.07 20.234 9.039 1 82.62 148 GLY B CA 1
ATOM 2439 C C . GLY B 1 148 ? -8.562 20.219 9.328 1 82.62 148 GLY B C 1
ATOM 2440 O O . GLY B 1 148 ? -9.031 20.906 10.234 1 82.62 148 GLY B O 1
ATOM 2441 N N . ARG B 1 149 ? -9.289 19.531 8.508 1 84.38 149 ARG B N 1
ATOM 2442 C CA . ARG B 1 149 ? -10.711 19.281 8.742 1 84.38 149 ARG B CA 1
ATOM 2443 C C . ARG B 1 149 ? -11.047 17.812 8.617 1 84.38 149 ARG B C 1
ATOM 2445 O O . ARG B 1 149 ? -10.477 17.109 7.781 1 84.38 149 ARG B O 1
ATOM 2452 N N . GLY B 1 150 ? -11.945 17.438 9.438 1 80.81 150 GLY B N 1
ATOM 2453 C CA . GLY B 1 150 ? -12.391 16.047 9.414 1 80.81 150 GLY B CA 1
ATOM 2454 C C . GLY B 1 150 ? -13.453 15.789 8.367 1 80.81 150 GLY B C 1
ATOM 2455 O O . GLY B 1 150 ? -14.273 16.656 8.07 1 80.81 150 GLY B O 1
ATOM 2456 N N . LEU B 1 151 ? -13.312 14.664 7.684 1 78.19 151 LEU B N 1
ATOM 2457 C CA . LEU B 1 151 ? -14.375 14.156 6.824 1 78.19 151 LEU B CA 1
ATOM 2458 C C . LEU B 1 151 ? -15.008 12.906 7.422 1 78.19 151 LEU B C 1
ATOM 2460 O O . LEU B 1 151 ? -14.305 11.953 7.77 1 78.19 151 LEU B O 1
ATOM 2464 N N . LYS B 1 152 ? -16.203 13.047 7.883 1 68.62 152 LYS B N 1
ATOM 2465 C CA . LYS B 1 152 ? -16.859 11.914 8.516 1 68.62 152 LYS B CA 1
ATOM 2466 C C . LYS B 1 152 ? -17.266 10.867 7.473 1 68.62 152 LYS B C 1
ATOM 2468 O O . LYS B 1 152 ? -17.719 11.211 6.379 1 68.62 152 LYS B O 1
ATOM 2473 N N . LEU B 1 153 ? -16.875 9.641 7.812 1 64.5 153 LEU B N 1
ATOM 2474 C CA . LEU B 1 153 ? -17.328 8.523 7 1 64.5 153 LEU B CA 1
ATOM 2475 C C . LEU B 1 153 ? -18.828 8.32 7.141 1 64.5 153 LEU B C 1
ATOM 2477 O O . LEU B 1 153 ? -19.391 8.508 8.227 1 64.5 153 LEU B O 1
ATOM 2481 N N . PRO B 1 154 ? -19.453 8.273 6.004 1 61.19 154 PRO B N 1
ATOM 2482 C CA . PRO B 1 154 ? -20.859 7.895 6.188 1 61.19 154 PRO B CA 1
ATOM 2483 C C . PRO B 1 154 ? -21.016 6.59 6.965 1 61.19 154 PRO B C 1
ATOM 2485 O O . PRO B 1 154 ? -20.078 5.785 7.027 1 61.19 154 PRO B O 1
ATOM 2488 N N . PRO B 1 155 ? -22 6.562 7.934 1 57.69 155 PRO B N 1
ATOM 2489 C CA . PRO B 1 155 ? -22.266 5.285 8.602 1 57.69 155 PRO B CA 1
ATOM 2490 C C . PRO B 1 155 ? -22.172 4.09 7.656 1 57.69 155 PRO B C 1
ATOM 2492 O O . PRO B 1 155 ? -22.703 4.137 6.543 1 57.69 155 PRO B O 1
ATOM 2495 N N . MET B 1 156 ? -21.078 3.426 7.746 1 52.5 156 MET B N 1
ATOM 2496 C CA . MET B 1 156 ? -20.938 2.307 6.824 1 52.5 156 MET B CA 1
ATOM 2497 C C . MET B 1 156 ? -21.391 1.003 7.469 1 52.5 156 MET B C 1
ATOM 2499 O O . MET B 1 156 ? -21.266 0.832 8.688 1 52.5 156 MET B O 1
#